Protein AF-A0A4U0XRD6-F1 (afdb_monomer_lite)

Structure (mmCIF, N/CA/C/O backbone):
data_AF-A0A4U0XRD6-F1
#
_entry.id   AF-A0A4U0XRD6-F1
#
loop_
_atom_site.group_PDB
_atom_site.id
_atom_site.type_symbol
_atom_site.label_atom_id
_atom_site.label_alt_id
_atom_site.label_comp_id
_atom_site.label_asym_id
_atom_site.label_entity_id
_atom_site.label_seq_id
_atom_site.pdbx_PDB_ins_code
_atom_site.Cartn_x
_atom_site.Cartn_y
_atom_site.Cartn_z
_atom_site.occupancy
_atom_site.B_iso_or_equiv
_atom_site.auth_seq_id
_atom_site.auth_comp_id
_atom_site.auth_asym_id
_atom_site.auth_atom_id
_atom_site.pdbx_PDB_model_num
ATOM 1 N N . MET A 1 1 ? 22.726 -7.439 -5.906 1.00 73.81 1 MET A N 1
ATOM 2 C CA . MET A 1 1 ? 21.303 -7.858 -5.926 1.00 73.81 1 MET A CA 1
ATOM 3 C C . MET A 1 1 ? 20.952 -8.818 -4.795 1.00 73.81 1 MET A C 1
ATOM 5 O O . MET A 1 1 ? 19.998 -8.532 -4.089 1.00 73.81 1 MET A O 1
ATOM 9 N N . SER A 1 2 ? 21.706 -9.902 -4.573 1.00 81.31 2 SER A N 1
ATOM 10 C CA . SER A 1 2 ? 21.334 -10.945 -3.599 1.00 81.31 2 SER A CA 1
ATOM 11 C C . SER A 1 2 ? 21.141 -10.450 -2.159 1.00 81.31 2 SER A C 1
ATOM 13 O O . SER A 1 2 ? 20.188 -10.868 -1.514 1.00 81.31 2 SER A O 1
ATOM 15 N N . TYR A 1 3 ? 21.973 -9.516 -1.681 1.00 90.81 3 TYR A N 1
ATOM 16 C CA . TYR A 1 3 ? 21.809 -8.920 -0.346 1.00 90.81 3 TYR A CA 1
ATOM 17 C C . TYR A 1 3 ? 20.499 -8.137 -0.210 1.00 90.81 3 TYR A C 1
ATOM 19 O O . TYR A 1 3 ? 19.715 -8.421 0.683 1.00 90.81 3 TYR A O 1
ATOM 27 N N . SER A 1 4 ? 20.207 -7.237 -1.154 1.00 90.81 4 SER A N 1
ATOM 28 C CA . SER A 1 4 ? 18.962 -6.457 -1.146 1.00 90.81 4 SER A CA 1
ATOM 29 C C . SER A 1 4 ? 17.715 -7.345 -1.256 1.00 90.81 4 SER A C 1
ATOM 31 O O . SER A 1 4 ? 16.738 -7.121 -0.549 1.00 90.81 4 SER A O 1
ATOM 33 N N . ILE A 1 5 ? 17.753 -8.396 -2.086 1.00 89.94 5 ILE A N 1
ATOM 34 C CA . ILE A 1 5 ? 16.649 -9.364 -2.184 1.00 89.94 5 ILE A CA 1
ATOM 35 C C . ILE A 1 5 ? 16.452 -10.090 -0.848 1.00 89.94 5 ILE A C 1
ATOM 37 O O . ILE A 1 5 ? 15.317 -10.225 -0.399 1.00 89.94 5 ILE A O 1
ATOM 41 N N . ALA A 1 6 ? 17.536 -10.533 -0.203 1.00 92.56 6 ALA A N 1
ATOM 42 C CA . ALA A 1 6 ? 17.464 -11.207 1.089 1.00 92.56 6 ALA A CA 1
ATOM 43 C C . ALA A 1 6 ? 16.934 -10.279 2.192 1.00 92.56 6 ALA A C 1
ATOM 45 O O . ALA A 1 6 ? 16.049 -10.680 2.939 1.00 92.56 6 ALA A O 1
ATOM 46 N N . GLU A 1 7 ? 17.405 -9.033 2.262 1.00 94.25 7 GLU A N 1
ATOM 47 C CA . GLU A 1 7 ? 16.927 -8.031 3.224 1.00 94.25 7 GLU A CA 1
ATOM 48 C C . GLU A 1 7 ? 15.431 -7.745 3.055 1.00 94.25 7 GLU A C 1
ATOM 50 O O . GLU A 1 7 ? 14.679 -7.778 4.032 1.00 94.25 7 GLU A O 1
ATOM 55 N N . LEU A 1 8 ? 14.977 -7.527 1.815 1.00 92.94 8 LEU A N 1
ATOM 56 C CA . LEU A 1 8 ? 13.563 -7.298 1.516 1.00 92.94 8 LEU A CA 1
ATOM 57 C C . LEU A 1 8 ? 12.713 -8.530 1.838 1.00 92.94 8 LEU A C 1
ATOM 59 O O . LEU A 1 8 ? 11.664 -8.398 2.466 1.00 92.94 8 LEU A O 1
ATOM 63 N N . ALA A 1 9 ? 13.166 -9.725 1.453 1.00 93.50 9 ALA A N 1
ATOM 64 C CA . ALA A 1 9 ? 12.452 -10.966 1.726 1.00 93.50 9 ALA A CA 1
ATOM 65 C C . ALA A 1 9 ? 12.340 -11.228 3.233 1.00 93.50 9 ALA A C 1
ATOM 67 O O . ALA A 1 9 ? 11.244 -11.483 3.725 1.00 93.50 9 ALA A O 1
ATOM 68 N N . ILE A 1 10 ? 13.441 -11.110 3.979 1.00 94.19 10 ILE A N 1
ATOM 69 C CA . ILE A 1 10 ? 13.448 -11.293 5.434 1.00 94.19 10 ILE A CA 1
ATOM 70 C C . ILE A 1 10 ? 12.527 -10.265 6.088 1.00 94.19 10 ILE A C 1
ATOM 72 O O . ILE A 1 10 ? 11.698 -10.646 6.907 1.00 94.19 10 ILE A O 1
ATOM 76 N N . SER A 1 11 ? 12.606 -8.990 5.705 1.00 94.44 11 SER A N 1
ATOM 77 C CA . SER A 1 11 ? 11.751 -7.935 6.263 1.00 94.44 11 SER A CA 1
ATOM 78 C C . SER A 1 11 ? 10.258 -8.208 6.025 1.00 94.44 11 SER A C 1
ATOM 80 O O . SER A 1 11 ? 9.455 -8.162 6.961 1.00 94.44 11 SER A O 1
ATOM 82 N N . LEU A 1 12 ? 9.877 -8.583 4.799 1.00 93.56 12 LEU A N 1
ATOM 83 C CA . LEU A 1 12 ? 8.485 -8.883 4.455 1.00 93.56 12 LEU A CA 1
ATOM 84 C C . LEU A 1 12 ? 7.965 -10.146 5.161 1.00 93.56 12 LEU A C 1
ATOM 86 O O . LEU A 1 12 ? 6.870 -10.124 5.725 1.00 93.56 12 LEU A O 1
ATOM 90 N N . PHE A 1 13 ? 8.739 -11.235 5.170 1.00 92.69 13 PHE A N 1
ATOM 91 C CA . PHE A 1 13 ? 8.307 -12.508 5.758 1.00 92.69 13 PHE A CA 1
ATOM 92 C C . PHE A 1 13 ? 8.355 -12.530 7.285 1.00 92.69 13 PHE A C 1
ATOM 94 O O . PHE A 1 13 ? 7.536 -13.207 7.898 1.00 92.69 13 PHE A O 1
ATOM 101 N N . THR A 1 14 ? 9.304 -11.830 7.908 1.00 91.81 14 THR A N 1
ATOM 102 C CA . THR A 1 14 ? 9.449 -11.860 9.371 1.00 91.81 14 THR A CA 1
ATOM 103 C C . THR A 1 14 ? 8.675 -10.739 10.038 1.00 91.81 14 THR A C 1
ATOM 105 O O . THR A 1 14 ? 7.924 -11.014 10.962 1.00 91.81 14 THR A O 1
ATOM 108 N N . PHE A 1 15 ? 8.806 -9.493 9.580 1.00 89.94 15 PHE A N 1
ATOM 109 C CA . PHE A 1 15 ? 8.206 -8.350 10.262 1.00 89.94 15 PHE A CA 1
ATOM 110 C C . PHE A 1 15 ? 6.793 -8.063 9.751 1.00 89.94 15 PHE A C 1
ATOM 112 O O . PHE A 1 15 ? 5.842 -8.073 10.532 1.00 89.94 15 PHE A O 1
ATOM 119 N N . ALA A 1 16 ? 6.629 -7.852 8.441 1.00 92.81 16 ALA A N 1
ATOM 120 C CA . ALA A 1 16 ? 5.330 -7.463 7.889 1.00 92.81 16 ALA A CA 1
ATOM 121 C C . ALA A 1 16 ? 4.278 -8.572 8.052 1.00 92.81 16 ALA A C 1
ATOM 123 O O . ALA A 1 16 ? 3.167 -8.307 8.512 1.00 92.81 16 ALA A O 1
ATOM 124 N N . LEU A 1 17 ? 4.633 -9.823 7.740 1.00 93.75 17 LEU A N 1
ATOM 125 C CA . LEU A 1 17 ? 3.727 -10.961 7.914 1.00 93.75 17 LEU A CA 1
ATOM 126 C C . LEU A 1 17 ? 3.372 -11.187 9.387 1.00 93.75 17 LEU A C 1
ATOM 128 O O . LEU A 1 17 ? 2.201 -11.416 9.685 1.00 93.75 17 LEU A O 1
ATOM 132 N N . PHE A 1 18 ? 4.337 -11.078 10.307 1.00 92.81 18 PHE A N 1
ATOM 133 C CA . PHE A 1 18 ? 4.081 -11.205 11.743 1.00 92.81 18 PHE A CA 1
ATOM 134 C C . PHE A 1 18 ? 3.090 -10.152 12.238 1.00 92.81 18 PHE A C 1
ATOM 136 O O . PHE A 1 18 ? 2.104 -10.509 12.874 1.00 92.81 18 PHE A O 1
ATOM 143 N N . VAL A 1 19 ? 3.301 -8.873 11.905 1.00 89.38 19 VAL A N 1
ATOM 144 C CA . VAL A 1 19 ? 2.409 -7.784 12.334 1.00 89.38 19 VAL A CA 1
ATOM 145 C C . VAL A 1 19 ? 1.012 -7.941 11.729 1.00 89.38 19 VAL A C 1
ATOM 147 O O . VAL A 1 19 ? 0.026 -7.891 12.463 1.00 89.38 19 VAL A O 1
ATOM 150 N N . ASN A 1 20 ? 0.910 -8.200 10.420 1.00 91.12 20 ASN A N 1
ATOM 151 C CA . ASN A 1 20 ? -0.380 -8.399 9.752 1.00 91.12 20 ASN A CA 1
ATOM 152 C C . ASN A 1 20 ? -1.141 -9.600 10.334 1.00 91.12 20 ASN A C 1
ATOM 154 O O . ASN A 1 20 ? -2.347 -9.521 10.563 1.00 91.12 20 ASN A O 1
ATOM 158 N N . SER A 1 21 ? -0.431 -10.693 10.625 1.00 92.12 21 SER A N 1
ATOM 159 C CA . SER A 1 21 ? -1.023 -11.886 11.237 1.00 92.12 21 SER A CA 1
ATOM 160 C C . SER A 1 21 ? -1.432 -11.635 12.684 1.00 92.12 21 SER A C 1
ATOM 162 O O . SER A 1 21 ? -2.512 -12.052 13.081 1.00 92.12 21 SER A O 1
ATOM 164 N N . ALA A 1 22 ? -0.618 -10.926 13.471 1.00 88.31 22 ALA A N 1
ATOM 165 C CA . ALA A 1 22 ? -0.938 -10.589 14.855 1.00 88.31 22 ALA A CA 1
ATOM 166 C C . ALA A 1 22 ? -2.219 -9.749 14.944 1.00 88.31 22 ALA A C 1
ATOM 168 O O . ALA A 1 22 ? -3.104 -10.079 15.730 1.00 88.31 22 ALA A O 1
ATOM 169 N N . ILE A 1 23 ? -2.360 -8.721 14.098 1.00 84.75 23 ILE A N 1
ATOM 170 C CA . ILE A 1 23 ? -3.579 -7.899 14.036 1.00 84.75 23 ILE A CA 1
ATOM 171 C C . ILE A 1 23 ? -4.786 -8.762 13.650 1.00 84.75 23 ILE A C 1
ATOM 173 O O . ILE A 1 23 ? -5.828 -8.664 14.294 1.00 84.75 23 ILE A O 1
ATOM 177 N N . LEU A 1 24 ? -4.648 -9.641 12.651 1.00 85.94 24 LEU A N 1
ATOM 178 C CA . LEU A 1 24 ? -5.735 -10.513 12.199 1.00 85.94 24 LEU A CA 1
ATOM 179 C C . LEU A 1 24 ? -6.137 -11.553 13.256 1.00 85.94 24 LEU A C 1
ATOM 181 O O . LEU A 1 24 ? -7.325 -11.796 13.443 1.00 85.94 24 LEU A O 1
ATOM 185 N N . ILE A 1 25 ? -5.178 -12.135 13.980 1.00 86.62 25 ILE A N 1
ATOM 186 C CA . ILE A 1 25 ? -5.436 -13.080 15.076 1.00 86.62 25 ILE A CA 1
ATOM 187 C C . ILE A 1 25 ? -6.119 -12.371 16.246 1.00 86.62 25 ILE A C 1
ATOM 189 O O . ILE A 1 25 ? -7.085 -12.901 16.785 1.00 86.62 25 ILE A O 1
ATOM 193 N N . VAL A 1 26 ? -5.654 -11.178 16.630 1.00 80.62 26 VAL A N 1
ATOM 194 C CA . VAL A 1 26 ? -6.268 -10.382 17.705 1.00 80.62 26 VAL A CA 1
ATOM 195 C C . VAL A 1 26 ? -7.685 -9.963 17.322 1.00 80.62 26 VAL A C 1
ATOM 197 O O . VAL A 1 26 ? -8.604 -10.135 18.123 1.00 80.62 26 VAL A O 1
ATOM 200 N N . ALA A 1 27 ? -7.886 -9.464 16.099 1.00 79.81 27 ALA A N 1
ATOM 201 C CA . ALA A 1 27 ? -9.208 -9.117 15.588 1.00 79.81 27 ALA A CA 1
ATOM 202 C C . ALA A 1 27 ? -10.119 -10.352 15.536 1.00 79.81 27 ALA A C 1
ATOM 204 O O . ALA A 1 27 ? -11.235 -10.310 16.036 1.00 79.81 27 ALA A O 1
ATOM 205 N N . GLY A 1 28 ? -9.630 -11.485 15.027 1.00 80.44 28 GLY A N 1
ATOM 206 C CA . GLY A 1 28 ? -10.366 -12.747 15.031 1.00 80.44 28 GLY A CA 1
ATOM 207 C C . GLY A 1 28 ? -10.756 -13.181 16.445 1.00 80.44 28 GLY A C 1
ATOM 208 O O . GLY A 1 28 ? -11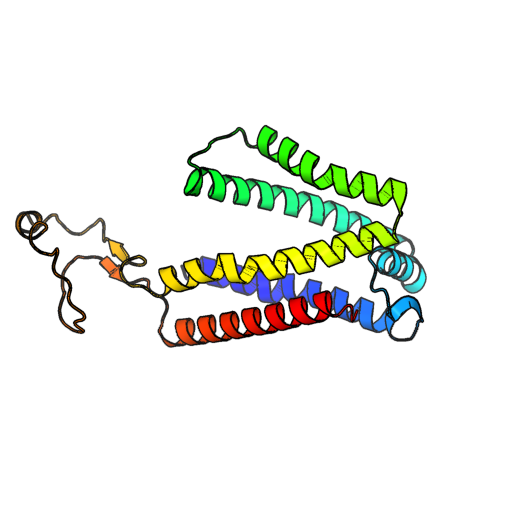.935 -13.337 16.737 1.00 80.44 28 GLY A O 1
ATOM 209 N N . ALA A 1 29 ? -9.799 -13.320 17.359 1.00 80.12 29 ALA A N 1
ATOM 210 C CA . ALA A 1 29 ? -10.050 -13.802 18.717 1.00 80.12 29 ALA A CA 1
ATOM 211 C C . ALA A 1 29 ? -10.988 -12.895 19.535 1.00 80.12 29 ALA A C 1
ATOM 213 O O . ALA A 1 29 ? -11.761 -13.401 20.343 1.00 80.12 29 ALA A O 1
ATOM 214 N N . SER A 1 30 ? -10.936 -11.574 19.329 1.00 72.44 30 SER A N 1
ATOM 215 C CA . SER A 1 30 ? -11.737 -10.605 20.096 1.00 72.44 30 SER A CA 1
ATOM 216 C C . SER A 1 30 ? -13.103 -10.292 19.479 1.00 72.44 30 SER A C 1
ATOM 218 O O . SER A 1 30 ? -14.045 -9.982 20.208 1.00 72.44 30 SER A O 1
ATOM 220 N N . LEU A 1 31 ? -13.236 -10.385 18.152 1.00 70.88 31 LEU A N 1
ATOM 221 C CA . LEU A 1 31 ? -14.434 -9.951 17.430 1.00 70.88 31 LEU A CA 1
ATOM 222 C C . LEU A 1 31 ? -15.343 -11.114 17.000 1.00 70.88 31 LEU A C 1
ATOM 224 O O . LEU A 1 31 ? -16.519 -10.878 16.756 1.00 70.88 31 LEU A O 1
ATOM 228 N N . SER A 1 32 ? -14.858 -12.367 16.975 1.00 67.69 32 SER A N 1
ATOM 229 C CA . SER A 1 32 ? -15.604 -13.540 16.459 1.00 67.69 32 SER A CA 1
ATOM 230 C C . SER A 1 32 ? -16.979 -13.794 17.095 1.00 67.69 32 SER A C 1
ATOM 232 O O . SER A 1 32 ? -17.815 -14.445 16.473 1.00 67.69 32 SER A O 1
ATOM 234 N N . ALA A 1 33 ? -17.221 -13.328 18.324 1.00 63.06 33 ALA A N 1
ATOM 235 C CA . ALA A 1 33 ? -18.448 -13.604 19.080 1.00 63.06 33 ALA A CA 1
ATOM 236 C C . ALA A 1 33 ? -19.339 -12.366 19.318 1.00 63.06 33 ALA A C 1
ATOM 238 O O . ALA A 1 33 ? -20.368 -12.473 19.987 1.00 63.06 33 ALA A O 1
ATOM 239 N N . THR A 1 34 ? -18.971 -11.199 18.782 1.00 64.12 34 THR A N 1
ATOM 240 C CA . THR A 1 34 ? -19.635 -9.919 19.083 1.00 64.12 34 THR A CA 1
ATOM 241 C C . THR A 1 34 ? -20.406 -9.416 17.855 1.00 64.12 34 THR A C 1
ATOM 243 O O . THR A 1 34 ? -19.895 -9.528 16.746 1.00 64.12 34 THR A O 1
ATOM 246 N N . PRO A 1 35 ? -21.590 -8.783 17.993 1.00 58.00 35 PRO A N 1
ATOM 247 C CA . PRO A 1 35 ? -22.285 -8.138 16.867 1.00 58.00 35 PRO A CA 1
ATOM 248 C C . PRO A 1 35 ? -21.444 -7.069 16.142 1.00 58.00 35 PRO A C 1
ATOM 250 O O . PRO A 1 35 ? -21.658 -6.808 14.962 1.00 58.00 35 PRO A O 1
ATOM 253 N N . ALA A 1 36 ? -20.438 -6.509 16.826 1.00 54.59 36 ALA A N 1
ATOM 254 C CA . ALA A 1 36 ? -19.416 -5.621 16.267 1.00 54.59 36 ALA A CA 1
ATOM 255 C C . ALA A 1 36 ? -18.485 -6.298 15.234 1.00 54.59 36 ALA A C 1
ATOM 257 O O . ALA A 1 36 ? -17.716 -5.609 14.572 1.00 54.59 36 ALA A O 1
ATOM 258 N N . ALA A 1 37 ? -18.570 -7.624 15.045 1.00 53.94 37 ALA A N 1
ATOM 259 C CA . ALA A 1 37 ? -17.855 -8.375 14.006 1.00 53.94 37 ALA A CA 1
ATOM 260 C C . ALA A 1 37 ? -18.103 -7.858 12.588 1.00 53.94 37 ALA A C 1
ATOM 262 O O . ALA A 1 37 ? -17.250 -8.022 11.720 1.00 53.94 37 ALA A O 1
ATOM 263 N N . GLN A 1 38 ? -19.266 -7.245 12.351 1.00 53.91 38 GLN A N 1
ATOM 264 C CA . GLN A 1 38 ? -19.640 -6.741 11.030 1.00 53.91 38 GLN A CA 1
ATOM 265 C C . GLN A 1 38 ? -18.880 -5.464 10.642 1.00 53.91 38 GLN A C 1
ATOM 267 O O . GLN A 1 38 ? -18.779 -5.154 9.459 1.00 53.91 38 GLN A O 1
ATOM 272 N N . SER A 1 39 ? -18.289 -4.756 11.608 1.00 57.03 39 SER A N 1
ATOM 273 C CA . SER A 1 39 ? -17.481 -3.559 11.378 1.00 57.03 39 SER A CA 1
ATOM 274 C C . SER A 1 39 ? -16.126 -3.722 12.068 1.00 57.03 39 SER A C 1
ATOM 276 O O . SER A 1 39 ? -15.950 -3.328 13.222 1.00 57.03 39 SER A O 1
ATOM 278 N N . ALA A 1 40 ? -15.160 -4.323 11.364 1.00 63.03 40 ALA A N 1
ATOM 279 C CA . ALA A 1 40 ? -13.759 -4.401 11.785 1.00 63.03 40 ALA A CA 1
ATOM 280 C C . ALA A 1 40 ? -13.112 -3.005 11.748 1.00 63.03 40 ALA A C 1
ATOM 282 O O . ALA A 1 40 ? -12.341 -2.666 10.849 1.00 63.03 40 ALA A O 1
ATOM 283 N N . ASP A 1 41 ? -13.503 -2.168 12.701 1.00 74.56 41 ASP A N 1
ATOM 284 C CA . ASP A 1 41 ? -13.156 -0.762 12.751 1.00 74.56 41 ASP A CA 1
ATOM 285 C C . ASP A 1 41 ? -11.953 -0.496 13.669 1.00 74.56 41 ASP A C 1
ATOM 287 O O . ASP A 1 41 ? -11.745 -1.154 14.691 1.00 74.56 41 ASP A O 1
ATOM 291 N N . LEU A 1 42 ? -11.158 0.510 13.311 1.00 83.31 42 LEU A N 1
ATOM 292 C CA . LEU A 1 42 ? -9.987 0.963 14.051 1.00 83.31 42 LEU A CA 1
ATOM 293 C C . LEU A 1 42 ? -10.335 1.336 15.498 1.00 83.31 42 LEU A C 1
ATOM 295 O O . LEU A 1 42 ? -9.588 1.009 16.424 1.00 83.31 42 LEU A O 1
ATOM 299 N N . PHE A 1 43 ? -11.479 1.998 15.688 1.00 83.12 43 PHE A N 1
ATOM 300 C CA . PHE A 1 43 ? -11.977 2.396 17.002 1.00 83.12 43 PHE A CA 1
ATOM 301 C C . PHE A 1 43 ? -12.407 1.183 17.834 1.00 83.12 43 PHE A C 1
ATOM 303 O O . PHE A 1 43 ? -12.092 1.117 19.022 1.00 83.12 43 P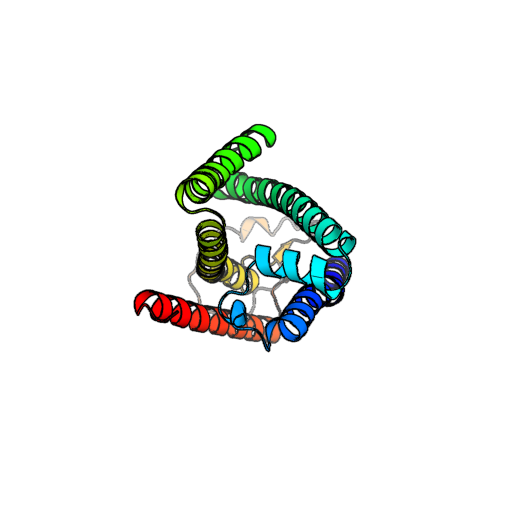HE A O 1
ATOM 310 N N . ALA A 1 44 ? -13.033 0.184 17.203 1.00 79.75 44 ALA A N 1
ATOM 311 C CA . ALA A 1 44 ? -13.391 -1.069 17.861 1.00 79.75 44 ALA A CA 1
ATOM 312 C C . ALA A 1 44 ? -12.145 -1.832 18.336 1.00 79.75 44 ALA A C 1
ATOM 314 O O . ALA A 1 44 ? -12.115 -2.305 19.469 1.00 79.75 44 ALA A O 1
ATOM 315 N N . ILE A 1 45 ? -11.083 -1.894 17.524 1.00 82.19 45 ILE A N 1
ATOM 316 C CA . ILE A 1 45 ? -9.816 -2.527 17.926 1.00 82.19 45 ILE A CA 1
ATOM 317 C C . ILE A 1 45 ? -9.198 -1.805 19.130 1.00 82.19 45 ILE A C 1
ATOM 319 O O . ILE A 1 45 ? -8.765 -2.461 20.077 1.00 82.19 45 ILE A O 1
ATOM 323 N N . HIS A 1 46 ? -9.171 -0.469 19.126 1.00 85.25 46 HIS A N 1
ATOM 324 C CA . HIS A 1 46 ? -8.664 0.303 20.262 1.00 85.25 46 HIS A CA 1
ATOM 325 C C . HIS A 1 46 ? -9.448 0.007 21.547 1.00 85.25 46 HIS A C 1
ATOM 327 O O . HIS A 1 46 ? -8.849 -0.273 22.588 1.00 85.25 46 HIS A O 1
ATOM 333 N N . GLU A 1 47 ? -10.779 0.051 21.471 1.00 81.44 47 GLU A N 1
ATOM 334 C CA . GLU A 1 47 ? -11.650 -0.193 22.618 1.00 81.44 47 GLU A CA 1
ATOM 335 C C . GLU A 1 47 ? -11.478 -1.618 23.155 1.00 81.44 47 GLU A C 1
ATOM 337 O O . GLU A 1 47 ? -11.323 -1.821 24.358 1.00 81.44 47 GLU A O 1
ATOM 342 N N . LEU A 1 48 ? -11.390 -2.604 22.262 1.00 79.88 48 LEU A N 1
ATOM 343 C CA . LEU A 1 48 ? -11.172 -3.998 22.640 1.00 79.88 48 LEU A CA 1
ATOM 344 C C . LEU A 1 48 ? -9.823 -4.218 23.309 1.00 79.88 48 LEU A C 1
ATOM 346 O O . LEU A 1 48 ? -9.759 -4.903 24.327 1.00 79.88 48 LEU A O 1
ATOM 350 N N . LEU A 1 49 ? -8.747 -3.624 22.790 1.00 80.81 49 LEU A N 1
ATOM 351 C CA . LEU A 1 49 ? -7.433 -3.713 23.427 1.00 80.81 49 LEU A CA 1
ATOM 352 C C . LEU A 1 49 ? -7.442 -3.066 24.818 1.00 80.81 49 LEU A C 1
ATOM 354 O O . LEU A 1 49 ? -6.863 -3.618 25.756 1.00 80.81 49 LEU A O 1
ATOM 358 N N . SER A 1 50 ? -8.134 -1.934 24.959 1.00 83.31 50 SER A N 1
ATOM 359 C CA . SER A 1 50 ? -8.290 -1.224 26.229 1.00 83.31 50 SER A CA 1
ATOM 360 C C . SER A 1 50 ? -9.060 -2.051 27.269 1.00 83.31 50 SER A C 1
ATOM 362 O O . SER A 1 50 ? -8.634 -2.149 28.421 1.00 83.31 50 SER A O 1
ATOM 364 N N . GLN A 1 51 ? -10.164 -2.687 26.862 1.00 80.19 51 GLN A N 1
ATOM 365 C CA . GLN A 1 51 ? -11.053 -3.430 27.759 1.00 80.19 51 GLN A CA 1
ATOM 366 C C . GLN A 1 51 ? -10.572 -4.854 28.070 1.00 80.19 51 GLN A C 1
ATOM 368 O O . GLN A 1 51 ? -10.679 -5.299 29.210 1.00 80.19 51 GLN A O 1
ATOM 373 N N . MET A 1 52 ? -10.070 -5.588 27.071 1.00 75.50 52 MET A N 1
ATOM 374 C CA . MET A 1 52 ? -9.752 -7.016 27.209 1.00 75.50 52 MET A CA 1
ATOM 375 C C . MET A 1 52 ? -8.343 -7.278 27.741 1.00 75.50 52 MET A C 1
ATOM 377 O O . MET A 1 52 ? -8.116 -8.323 28.347 1.00 75.50 52 MET A O 1
ATOM 381 N N . LEU A 1 53 ? -7.392 -6.369 27.492 1.00 76.88 53 LEU A N 1
ATOM 382 C CA . LEU A 1 53 ? -5.990 -6.571 27.861 1.00 76.88 53 LEU A CA 1
ATOM 383 C C . LEU A 1 53 ? -5.567 -5.637 28.996 1.00 76.88 53 LEU A C 1
ATOM 385 O O . LEU A 1 53 ? -5.230 -6.100 30.083 1.00 76.88 53 LEU A O 1
ATOM 389 N N . ALA A 1 54 ? -5.577 -4.329 28.738 1.00 82.50 54 ALA A N 1
ATOM 390 C CA . ALA A 1 54 ? -5.348 -3.278 29.724 1.00 82.50 54 ALA A CA 1
ATOM 391 C C . ALA A 1 54 ? -5.624 -1.906 29.087 1.00 82.50 54 ALA A C 1
ATOM 393 O O . ALA A 1 54 ? -5.321 -1.731 27.904 1.00 82.50 54 ALA A O 1
ATOM 394 N N . PRO A 1 55 ? -6.009 -0.875 29.863 1.00 81.00 55 PRO A N 1
ATOM 395 C CA . PRO A 1 55 ? -6.136 0.493 29.348 1.00 81.00 55 PRO A CA 1
ATOM 396 C C . PRO A 1 55 ? -4.858 1.006 28.659 1.00 81.00 55 PRO A C 1
ATOM 398 O O . PRO A 1 55 ? -4.910 1.766 27.696 1.00 81.00 55 PRO A O 1
ATOM 401 N N . ALA A 1 56 ? -3.689 0.542 29.116 1.00 88.56 56 ALA A N 1
ATOM 402 C CA . ALA A 1 56 ? -2.397 0.859 28.510 1.00 88.56 56 ALA A CA 1
ATOM 403 C C . ALA A 1 56 ? -2.190 0.230 27.115 1.00 88.56 56 ALA A C 1
ATOM 405 O O . ALA A 1 56 ? -1.405 0.740 26.322 1.00 88.56 56 ALA A O 1
ATOM 406 N N . ALA A 1 57 ? -2.877 -0.865 26.779 1.00 84.50 57 ALA A N 1
ATOM 407 C CA . ALA A 1 57 ? -2.755 -1.498 25.468 1.00 84.50 57 ALA A CA 1
ATOM 408 C C . ALA A 1 57 ? -3.416 -0.654 24.365 1.00 84.50 57 ALA A C 1
ATOM 410 O O . ALA A 1 57 ? -2.842 -0.505 23.285 1.00 84.50 57 ALA A O 1
ATOM 411 N N . GLY A 1 58 ? -4.571 -0.041 24.655 1.00 85.25 58 GLY A N 1
ATOM 412 C CA . GLY A 1 58 ? -5.229 0.902 23.743 1.00 85.25 58 GLY A CA 1
ATOM 413 C C . GLY A 1 58 ? -4.351 2.121 23.440 1.00 85.25 58 GLY A C 1
ATOM 414 O O . GLY A 1 58 ? -4.165 2.490 22.280 1.00 85.25 58 GLY A O 1
ATOM 415 N N . THR A 1 59 ? -3.702 2.693 24.460 1.00 89.94 59 THR A N 1
ATOM 416 C CA . THR A 1 59 ? -2.815 3.854 24.271 1.00 89.94 59 THR A CA 1
ATOM 417 C C . THR A 1 59 ? -1.553 3.512 23.479 1.00 89.94 59 THR A C 1
ATOM 419 O O . THR A 1 59 ? -1.153 4.287 22.608 1.00 89.94 59 THR A O 1
ATOM 422 N N . ILE A 1 60 ? -0.951 2.340 23.711 1.00 91.50 60 ILE A N 1
ATOM 423 C CA . ILE A 1 60 ? 0.183 1.844 22.914 1.00 91.50 60 ILE A CA 1
ATOM 424 C C . ILE A 1 60 ? -0.234 1.637 21.454 1.00 91.50 60 ILE A C 1
ATOM 426 O O . ILE A 1 60 ? 0.509 2.023 20.553 1.00 91.50 60 ILE A O 1
ATOM 430 N N . PHE A 1 61 ? -1.423 1.084 21.205 1.00 88.94 61 PHE A N 1
ATOM 431 C CA . PHE A 1 61 ? -1.953 0.919 19.852 1.00 88.94 61 PHE A CA 1
ATOM 432 C C . PHE A 1 61 ? -2.157 2.267 19.148 1.00 88.94 61 PHE A C 1
ATOM 434 O O . PHE A 1 61 ? -1.690 2.449 18.024 1.00 88.94 61 PHE A O 1
ATOM 441 N N . ALA A 1 62 ? -2.763 3.247 19.822 1.00 90.25 62 ALA A N 1
ATOM 442 C CA . ALA A 1 62 ? -2.933 4.595 19.280 1.00 90.25 62 ALA A CA 1
ATOM 443 C C . ALA A 1 62 ? -1.583 5.268 18.962 1.00 90.25 62 ALA A C 1
ATOM 445 O O . ALA A 1 62 ? -1.416 5.867 17.897 1.00 90.25 62 ALA A O 1
ATOM 446 N N . LEU A 1 63 ? -0.590 5.121 19.846 1.00 94.19 63 LEU A N 1
ATOM 447 C CA . LEU A 1 63 ? 0.766 5.618 19.611 1.00 94.19 63 LEU A CA 1
ATOM 448 C C . LEU A 1 63 ? 1.430 4.913 18.418 1.00 94.19 63 LEU A C 1
ATOM 450 O O . LEU A 1 63 ? 2.061 5.568 17.588 1.00 94.19 63 LEU A O 1
ATOM 454 N N . ALA A 1 64 ? 1.260 3.595 18.297 1.00 92.00 64 ALA A N 1
ATOM 455 C CA . ALA A 1 64 ? 1.783 2.817 17.180 1.00 92.00 64 ALA A CA 1
ATOM 456 C C . ALA A 1 64 ? 1.165 3.252 15.841 1.00 92.00 64 ALA A C 1
ATOM 458 O O . ALA A 1 64 ? 1.892 3.416 14.862 1.00 92.00 64 ALA A O 1
ATOM 459 N N . LEU A 1 65 ? -0.145 3.518 15.796 1.00 91.12 65 LEU A N 1
ATOM 460 C CA . LEU A 1 65 ? -0.818 4.059 14.610 1.00 91.12 65 LEU A CA 1
ATOM 461 C C . LEU A 1 65 ? -0.290 5.443 14.228 1.00 91.12 65 LEU A C 1
ATOM 463 O O . LEU A 1 65 ? -0.041 5.704 13.050 1.00 91.12 65 LEU A O 1
ATOM 467 N N . LEU A 1 66 ? -0.066 6.314 15.217 1.00 93.50 66 LEU A N 1
ATOM 468 C CA . LEU A 1 66 ? 0.512 7.636 14.988 1.00 93.50 66 LEU A CA 1
ATOM 469 C C . LEU A 1 66 ? 1.918 7.528 14.378 1.00 93.50 66 LEU A C 1
ATOM 471 O O . LEU A 1 66 ? 2.209 8.185 13.377 1.00 93.50 66 LEU A O 1
ATOM 475 N N . LEU A 1 67 ? 2.777 6.677 14.946 1.00 94.94 67 LEU A N 1
ATOM 476 C CA . LEU A 1 67 ? 4.135 6.433 14.446 1.00 94.94 67 LEU A CA 1
ATOM 477 C C . LEU A 1 67 ? 4.139 5.762 13.061 1.00 94.94 67 LEU A C 1
ATOM 479 O O . LEU A 1 67 ? 4.948 6.110 12.202 1.00 94.94 67 LEU A O 1
ATOM 483 N N . SER A 1 68 ? 3.206 4.846 12.801 1.00 91.81 68 SER A N 1
ATOM 484 C CA . SER A 1 68 ? 3.036 4.223 11.484 1.00 91.81 68 SER A CA 1
ATOM 485 C C . SER A 1 68 ? 2.645 5.261 10.423 1.00 91.81 68 SER A C 1
ATOM 487 O O . SER A 1 68 ? 3.259 5.337 9.356 1.00 91.81 68 SER A O 1
ATOM 489 N N . GLY A 1 69 ? 1.703 6.154 10.748 1.00 90.88 69 GLY A N 1
ATOM 490 C CA . GLY A 1 69 ? 1.266 7.229 9.854 1.00 90.88 69 GLY A CA 1
ATOM 491 C C . GLY A 1 69 ? 2.349 8.274 9.561 1.00 90.88 69 GLY A C 1
ATOM 492 O O . GLY A 1 69 ? 2.407 8.823 8.455 1.00 90.88 69 GLY A O 1
ATOM 493 N N . THR A 1 70 ? 3.244 8.559 10.516 1.00 92.12 70 THR A N 1
ATOM 494 C CA . THR A 1 70 ? 4.386 9.455 10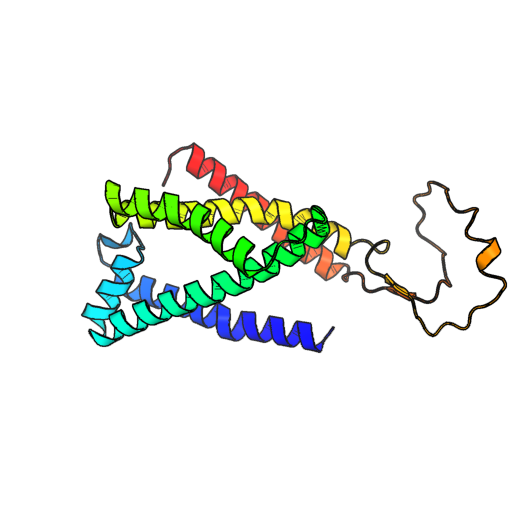.262 1.00 92.12 70 THR A CA 1
ATOM 495 C C . THR A 1 70 ? 5.419 8.804 9.346 1.00 92.12 70 THR A C 1
ATOM 497 O O . THR A 1 70 ? 5.879 9.470 8.415 1.00 92.12 70 THR A O 1
ATOM 500 N N . SER A 1 71 ? 5.718 7.516 9.548 1.00 92.94 71 SER A N 1
ATOM 501 C CA . SER A 1 71 ? 6.620 6.731 8.695 1.00 92.94 71 SER A CA 1
ATOM 502 C C . SER A 1 71 ? 6.102 6.625 7.255 1.00 92.94 71 SER A C 1
ATOM 504 O O . SER A 1 71 ? 6.802 6.999 6.309 1.00 92.94 71 SER A O 1
ATOM 506 N N . ALA A 1 72 ? 4.832 6.242 7.077 1.00 90.81 72 ALA A N 1
ATOM 507 C CA . ALA A 1 72 ? 4.194 6.144 5.763 1.00 90.81 72 ALA A CA 1
ATOM 508 C C . ALA A 1 72 ? 4.231 7.476 4.992 1.00 90.81 72 ALA A C 1
ATOM 510 O O . ALA A 1 72 ? 4.472 7.500 3.785 1.00 90.81 72 ALA A O 1
ATOM 511 N N . GLY A 1 73 ? 4.071 8.607 5.691 1.00 89.69 73 GLY A N 1
ATOM 512 C CA . GLY A 1 73 ? 4.173 9.934 5.082 1.00 89.69 73 GLY A CA 1
ATOM 513 C C . GLY A 1 73 ? 5.565 10.263 4.524 1.00 89.69 73 GLY A C 1
ATOM 514 O O . GLY A 1 73 ? 5.668 10.949 3.504 1.00 89.69 73 GLY A O 1
ATOM 515 N N . ILE A 1 74 ? 6.638 9.778 5.158 1.00 89.75 74 ILE A N 1
ATOM 516 C CA . ILE A 1 74 ? 8.014 9.965 4.671 1.00 89.75 74 ILE A CA 1
ATOM 517 C C . ILE A 1 74 ? 8.225 9.141 3.398 1.00 89.75 74 ILE A C 1
ATOM 519 O O . ILE A 1 74 ? 8.626 9.697 2.375 1.00 89.75 74 ILE A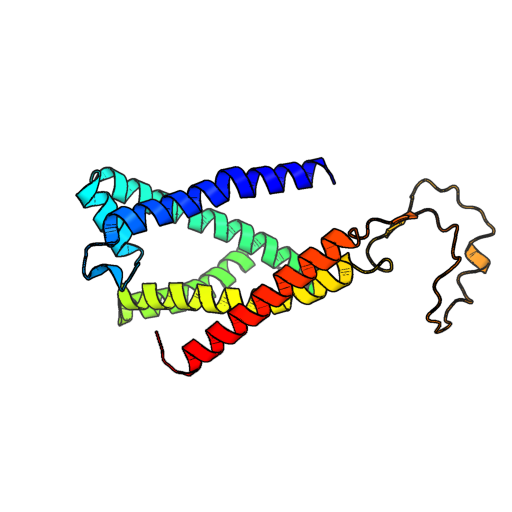 O 1
ATOM 523 N N . VAL A 1 75 ? 7.872 7.852 3.431 1.00 91.69 75 VAL A N 1
ATOM 524 C CA . VAL A 1 75 ? 7.986 6.950 2.271 1.00 91.69 75 VAL A CA 1
ATOM 525 C C . VAL A 1 75 ? 7.170 7.471 1.086 1.00 91.69 75 VAL A C 1
ATOM 527 O O . VAL A 1 75 ? 7.675 7.511 -0.033 1.00 91.69 75 VAL A O 1
ATOM 530 N N . CYS A 1 76 ? 5.952 7.968 1.325 1.00 89.06 76 CYS A N 1
ATOM 531 C CA . CYS A 1 76 ? 5.116 8.575 0.288 1.00 89.06 76 CYS A CA 1
ATOM 532 C C . CYS A 1 76 ? 5.764 9.816 -0.345 1.00 89.06 76 CYS A C 1
ATOM 534 O O . CYS A 1 76 ? 5.630 10.033 -1.549 1.00 89.06 76 CYS A O 1
ATOM 536 N N . THR A 1 77 ? 6.470 10.636 0.441 1.00 89.94 77 THR A N 1
ATOM 537 C CA . THR A 1 77 ? 7.155 11.826 -0.088 1.00 89.94 77 THR A CA 1
ATOM 538 C C . THR A 1 77 ? 8.319 11.415 -0.988 1.00 89.94 77 THR A C 1
ATOM 540 O O . THR A 1 77 ? 8.445 11.947 -2.088 1.00 89.94 77 THR A O 1
ATOM 543 N N . ILE A 1 78 ? 9.112 10.427 -0.560 1.00 90.44 78 ILE A N 1
ATOM 544 C CA . ILE A 1 78 ? 10.244 9.896 -1.332 1.00 90.44 78 ILE A CA 1
ATOM 545 C C . ILE A 1 78 ? 9.751 9.239 -2.629 1.00 90.44 78 ILE A C 1
ATOM 547 O O . ILE A 1 78 ? 10.239 9.566 -3.708 1.00 90.44 78 ILE A O 1
ATOM 551 N N . ALA A 1 79 ? 8.731 8.379 -2.551 1.00 90.38 79 ALA A N 1
ATOM 552 C CA . ALA A 1 79 ? 8.129 7.752 -3.727 1.00 90.38 79 ALA A CA 1
ATOM 553 C C . ALA A 1 79 ? 7.542 8.800 -4.687 1.00 90.38 79 ALA A C 1
ATOM 555 O O . ALA A 1 79 ? 7.758 8.736 -5.895 1.00 90.38 79 ALA A O 1
ATOM 556 N N . GLY A 1 80 ? 6.860 9.817 -4.151 1.00 88.00 80 GLY A N 1
ATOM 557 C CA . GLY A 1 80 ? 6.344 10.927 -4.944 1.00 88.00 80 GLY A CA 1
ATOM 558 C C . GLY A 1 80 ? 7.450 11.698 -5.664 1.00 88.00 80 GLY A C 1
ATOM 559 O O . GLY A 1 80 ? 7.259 12.084 -6.813 1.00 88.00 80 GLY A O 1
ATOM 560 N N . GLN A 1 81 ? 8.603 11.916 -5.022 1.00 89.06 81 GLN A N 1
ATOM 561 C CA . GLN A 1 81 ? 9.778 12.531 -5.657 1.00 89.06 81 GLN A CA 1
ATOM 562 C C . GLN A 1 81 ? 10.301 11.702 -6.822 1.00 89.06 81 GLN A C 1
ATOM 564 O O . GLN A 1 81 ? 10.387 12.231 -7.929 1.00 89.06 81 GLN A O 1
ATOM 569 N N . MET A 1 82 ? 10.523 10.404 -6.607 1.00 89.19 82 MET A N 1
ATOM 570 C CA . MET A 1 82 ? 10.966 9.485 -7.659 1.00 89.19 82 MET A CA 1
ATOM 571 C C . MET A 1 82 ? 10.021 9.502 -8.869 1.00 89.19 82 MET A C 1
ATOM 573 O O . MET A 1 82 ? 10.474 9.546 -10.011 1.00 89.19 82 MET A O 1
ATOM 577 N N . VAL A 1 83 ? 8.705 9.529 -8.632 1.00 87.88 83 VAL A N 1
ATOM 578 C CA . VAL A 1 83 ? 7.709 9.552 -9.711 1.00 87.88 83 VAL A CA 1
ATOM 579 C C . VAL A 1 83 ? 7.674 10.897 -10.440 1.00 87.88 83 VAL A C 1
ATOM 581 O O . VAL A 1 83 ? 7.666 10.903 -11.667 1.00 87.88 83 VAL A O 1
ATOM 584 N N . SER A 1 84 ? 7.650 12.045 -9.750 1.00 86.56 84 SER A N 1
ATOM 585 C CA . SER A 1 84 ? 7.543 13.333 -10.463 1.00 86.56 84 SER A CA 1
ATOM 586 C C . SER A 1 84 ? 8.827 13.744 -11.171 1.00 86.56 84 SER A C 1
ATOM 588 O O . SER A 1 84 ? 8.744 14.380 -12.216 1.00 86.56 84 SER A O 1
ATOM 590 N N . GLU A 1 85 ? 9.994 13.402 -10.627 1.00 86.19 85 GLU A N 1
ATOM 591 C CA . GLU A 1 85 ? 11.269 13.659 -11.304 1.00 86.19 85 GLU A CA 1
ATOM 592 C C . GLU A 1 85 ? 11.456 12.701 -12.484 1.00 86.19 85 GLU A C 1
ATOM 594 O O . GLU A 1 85 ? 11.896 13.131 -13.545 1.00 86.19 85 GLU A O 1
ATOM 599 N N . GLY A 1 86 ? 11.026 11.442 -12.342 1.00 85.12 86 GLY A N 1
ATOM 600 C CA . GLY A 1 86 ? 11.086 10.454 -13.418 1.00 85.12 86 GLY A CA 1
ATOM 601 C C . GLY A 1 86 ? 10.084 10.697 -14.552 1.00 85.12 86 GLY A C 1
ATOM 602 O O . GLY A 1 86 ? 10.469 10.679 -15.715 1.00 85.12 86 GLY A O 1
ATOM 603 N N . GLN A 1 87 ? 8.798 10.907 -14.242 1.00 82.81 87 GLN A N 1
AT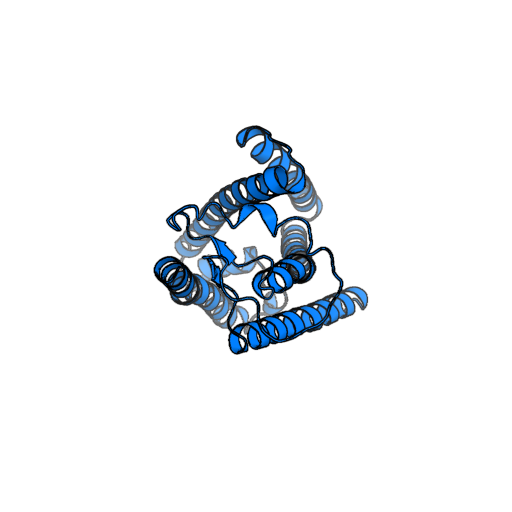OM 604 C CA . GLN A 1 87 ? 7.734 10.974 -15.258 1.00 82.81 87 GLN A CA 1
ATOM 605 C C . GLN A 1 87 ? 7.305 12.388 -15.651 1.00 82.81 87 GLN A C 1
ATOM 607 O O . GLN A 1 87 ? 6.918 12.597 -16.796 1.00 82.81 87 GLN A O 1
ATOM 612 N N . LEU A 1 88 ? 7.333 13.352 -14.727 1.00 81.94 88 LEU A N 1
ATOM 613 C CA . LEU A 1 88 ? 6.892 14.728 -14.997 1.00 81.94 88 LEU A CA 1
ATOM 614 C C . LEU A 1 88 ? 8.071 15.694 -15.197 1.00 81.94 88 LEU A C 1
ATOM 616 O O . LEU A 1 88 ? 7.844 16.858 -15.520 1.00 81.94 88 LEU A O 1
ATOM 620 N N . SER A 1 89 ? 9.322 15.248 -14.998 1.00 81.62 89 SER A N 1
ATOM 621 C CA . SER A 1 89 ? 10.526 16.100 -14.952 1.00 81.62 89 SER A CA 1
ATOM 622 C C . SER A 1 89 ? 10.366 17.329 -14.040 1.00 81.62 89 SER A C 1
ATOM 624 O O . SER A 1 89 ? 10.961 18.382 -14.262 1.00 81.62 89 SER A O 1
ATOM 626 N N . TRP A 1 90 ? 9.529 17.208 -13.002 1.00 80.38 90 TRP A N 1
ATOM 627 C CA . TRP A 1 90 ? 9.144 18.319 -12.139 1.00 80.38 90 TRP A CA 1
ATOM 628 C C . TRP A 1 90 ? 9.787 18.187 -10.760 1.00 80.38 90 TRP A C 1
ATOM 630 O O . TRP A 1 90 ? 9.388 17.358 -9.930 1.00 80.38 90 TRP A O 1
ATOM 640 N N . SER A 1 91 ? 10.774 19.046 -10.503 1.00 78.31 91 SER A N 1
ATOM 641 C CA . SER A 1 91 ? 11.411 19.160 -9.194 1.00 78.31 91 SER A CA 1
ATOM 642 C C . SER A 1 91 ? 10.737 20.255 -8.366 1.00 78.31 91 SER A C 1
ATOM 644 O O . SER A 1 91 ? 10.571 21.394 -8.799 1.00 78.31 91 SER A O 1
ATOM 646 N N . VAL A 1 92 ? 10.323 19.888 -7.155 1.00 82.12 92 VAL A N 1
ATOM 647 C CA . VAL A 1 92 ? 9.721 20.778 -6.153 1.00 82.12 92 VAL A CA 1
ATOM 648 C C . VAL A 1 92 ? 10.369 20.429 -4.827 1.00 82.12 92 VAL A C 1
ATOM 650 O O . VAL A 1 92 ? 10.564 19.243 -4.549 1.00 82.12 92 VAL A O 1
ATOM 653 N N . ALA A 1 93 ? 10.654 21.430 -3.993 1.00 85.38 93 ALA A N 1
ATOM 654 C CA . ALA A 1 93 ? 11.246 21.204 -2.681 1.00 85.38 93 ALA A CA 1
ATOM 655 C C . ALA A 1 93 ? 10.439 20.158 -1.867 1.00 85.38 93 ALA A C 1
ATOM 657 O O . ALA A 1 93 ? 9.206 20.266 -1.789 1.00 85.38 93 ALA A O 1
ATOM 658 N N . PRO A 1 94 ? 11.100 19.166 -1.231 1.00 82.19 94 PRO A N 1
ATOM 659 C CA . PRO A 1 94 ? 10.419 18.051 -0.566 1.00 82.19 94 PRO A CA 1
ATOM 660 C C . PRO A 1 94 ? 9.403 18.491 0.498 1.00 82.19 94 PRO A C 1
ATOM 662 O O . PRO A 1 94 ? 8.351 17.871 0.653 1.00 82.19 94 PRO A O 1
ATOM 665 N N . TRP A 1 95 ? 9.680 19.589 1.209 1.00 83.31 95 TRP A N 1
ATOM 666 C CA . TRP A 1 95 ? 8.787 20.117 2.243 1.00 83.31 95 TRP A CA 1
ATOM 667 C C . TRP A 1 95 ? 7.492 20.703 1.663 1.00 83.31 95 TRP A C 1
ATOM 669 O O . TRP A 1 95 ? 6.423 20.474 2.228 1.00 83.31 95 TRP A O 1
ATOM 679 N N . VAL A 1 96 ? 7.565 21.394 0.516 1.00 86.56 96 VAL A N 1
ATOM 680 C CA . VAL A 1 96 ? 6.391 21.959 -0.172 1.00 86.56 96 VAL A CA 1
ATOM 681 C C . VAL A 1 96 ? 5.510 20.827 -0.669 1.00 86.56 96 VAL A C 1
ATOM 683 O O . VAL A 1 96 ? 4.308 20.817 -0.423 1.00 86.56 96 VAL A O 1
ATOM 686 N N . ARG A 1 97 ? 6.124 19.830 -1.310 1.00 84.56 97 ARG A N 1
ATOM 687 C CA . ARG A 1 97 ? 5.429 18.639 -1.799 1.00 84.56 97 ARG A CA 1
ATOM 688 C C . ARG A 1 97 ? 4.708 17.916 -0.665 1.00 84.56 97 ARG A C 1
ATOM 690 O O . ARG A 1 97 ? 3.522 17.630 -0.776 1.00 84.56 97 ARG A O 1
ATOM 697 N N . ARG A 1 98 ? 5.398 17.694 0.457 1.00 87.62 98 ARG A N 1
ATOM 698 C CA . ARG A 1 98 ? 4.811 17.074 1.649 1.00 87.62 98 ARG A CA 1
ATOM 699 C C . ARG A 1 98 ? 3.632 17.877 2.194 1.00 87.62 98 ARG A C 1
ATOM 701 O O . ARG A 1 98 ? 2.629 17.271 2.561 1.00 87.62 98 ARG A O 1
ATOM 708 N N . LEU A 1 99 ? 3.743 19.207 2.249 1.00 88.56 99 LEU A N 1
ATOM 709 C CA . LEU A 1 99 ? 2.671 20.075 2.736 1.00 88.56 99 LEU A CA 1
ATOM 710 C C . LEU A 1 99 ? 1.450 20.016 1.815 1.00 88.56 99 LEU A C 1
ATOM 712 O O . LEU A 1 99 ? 0.350 19.781 2.296 1.00 88.56 99 LEU A O 1
ATOM 716 N N . VAL A 1 100 ? 1.643 20.153 0.501 1.00 89.62 100 VAL A N 1
ATOM 717 C CA . VAL A 1 100 ? 0.555 20.126 -0.487 1.00 89.62 100 VAL A CA 1
ATOM 718 C C . VAL A 1 100 ? -0.159 18.774 -0.488 1.00 89.62 100 VAL A C 1
ATOM 720 O O . VAL A 1 100 ? -1.378 18.736 -0.330 1.00 89.62 100 VAL A O 1
ATOM 723 N N . THR A 1 101 ? 0.574 17.660 -0.588 1.00 87.25 101 THR A N 1
ATOM 724 C CA . THR A 1 101 ? -0.032 16.318 -0.605 1.00 87.25 101 THR A CA 1
ATOM 725 C C . THR A 1 101 ? -0.756 16.012 0.705 1.00 87.25 101 THR A C 1
ATOM 727 O O . THR A 1 101 ? -1.843 15.434 0.682 1.00 87.25 101 THR A O 1
ATOM 730 N N . ARG A 1 102 ? -0.214 16.442 1.856 1.00 90.19 102 ARG A N 1
ATOM 731 C CA . ARG A 1 102 ? -0.929 16.309 3.131 1.00 90.19 102 ARG A CA 1
ATOM 732 C C . ARG A 1 102 ? -2.167 17.179 3.195 1.00 90.19 102 ARG A C 1
ATOM 734 O O . ARG A 1 102 ? -3.184 16.669 3.633 1.00 90.19 102 ARG A O 1
ATOM 741 N N . SER A 1 103 ? -2.113 18.436 2.771 1.00 90.62 103 SER A N 1
ATOM 742 C CA . SER A 1 103 ? -3.294 19.301 2.767 1.00 90.62 103 SER A CA 1
ATOM 743 C C . SER A 1 103 ? -4.409 18.673 1.933 1.00 90.62 103 SER A C 1
ATOM 745 O O . SER A 1 103 ? -5.505 18.481 2.443 1.00 90.62 103 SER A O 1
ATOM 747 N N . ILE A 1 104 ? -4.101 18.223 0.712 1.00 91.12 104 ILE A N 1
ATOM 748 C CA . ILE A 1 104 ? -5.075 17.570 -0.177 1.00 91.12 104 ILE A CA 1
ATOM 749 C C . ILE A 1 104 ? -5.649 16.288 0.445 1.00 91.12 104 ILE A C 1
ATOM 751 O O . ILE A 1 104 ? -6.843 16.039 0.324 1.00 91.12 104 ILE A O 1
ATOM 755 N N . SER A 1 105 ? -4.829 15.481 1.126 1.00 87.31 105 SER A N 1
ATOM 756 C CA . SER A 1 105 ? -5.270 14.223 1.750 1.00 87.31 105 SER A CA 1
ATOM 757 C C . SER A 1 105 ? -6.029 14.425 3.072 1.00 87.31 105 SER A C 1
ATOM 759 O O . SER A 1 105 ? -6.973 13.692 3.377 1.00 87.31 105 SER A O 1
ATOM 761 N N . ILE A 1 106 ? -5.653 15.429 3.863 1.00 90.06 106 ILE A N 1
ATOM 762 C CA . ILE A 1 106 ? -6.233 15.699 5.183 1.00 90.06 106 ILE A CA 1
ATOM 763 C C . ILE A 1 106 ? -7.571 16.429 5.051 1.00 90.06 106 ILE A C 1
ATOM 765 O O . ILE A 1 106 ? -8.483 16.131 5.816 1.00 90.06 106 ILE A O 1
ATOM 769 N N . THR A 1 107 ? -7.729 17.339 4.084 1.00 92.62 107 THR A N 1
ATOM 770 C CA . THR A 1 107 ? -8.979 18.087 3.879 1.00 92.62 107 THR A CA 1
ATOM 771 C C . THR A 1 107 ? -10.229 17.195 3.808 1.00 92.62 107 THR A C 1
ATOM 773 O O . THR A 1 107 ? -11.132 17.423 4.615 1.00 92.62 107 THR A O 1
ATOM 776 N N . PRO A 1 108 ? -10.321 16.166 2.938 1.00 89.56 108 PRO A N 1
ATOM 777 C CA . PRO A 1 108 ? -11.500 15.301 2.898 1.00 89.56 108 PRO A CA 1
ATOM 778 C C . PRO A 1 108 ? -11.677 14.513 4.201 1.00 89.56 108 PRO A C 1
ATOM 780 O O . PRO A 1 108 ? -12.800 14.363 4.673 1.00 89.56 108 PRO A O 1
ATOM 783 N N . SER A 1 109 ? -10.580 14.091 4.833 1.00 90.31 109 SER A N 1
ATOM 784 C CA . SER A 1 109 ? -10.616 13.369 6.110 1.00 90.31 109 SER A CA 1
ATOM 785 C C . SER A 1 109 ? -11.202 14.225 7.242 1.00 90.31 109 SER A C 1
ATOM 787 O O . SER A 1 109 ? -12.028 13.739 8.009 1.00 90.31 109 SER A O 1
ATOM 789 N N . ILE A 1 110 ? -10.829 15.510 7.326 1.00 91.88 110 ILE A N 1
ATOM 790 C CA . ILE A 1 110 ? -11.376 16.454 8.316 1.00 91.88 110 ILE A CA 1
ATOM 791 C C . ILE A 1 110 ? -12.865 16.698 8.069 1.00 91.88 110 ILE A C 1
ATOM 793 O O . ILE A 1 110 ? -13.645 16.704 9.018 1.00 91.88 110 ILE A O 1
ATOM 797 N N . ILE A 1 111 ? -13.266 16.888 6.808 1.00 93.25 111 ILE A N 1
ATOM 798 C CA . ILE A 1 111 ? -14.671 17.124 6.451 1.00 93.25 111 ILE A CA 1
ATOM 799 C C . ILE A 1 111 ? -15.530 15.922 6.861 1.00 93.25 111 ILE A C 1
ATOM 801 O O . ILE A 1 111 ? -16.556 16.096 7.514 1.00 93.25 111 ILE A O 1
ATOM 805 N N . ILE A 1 112 ? -15.091 14.705 6.531 1.00 91.62 112 ILE A N 1
ATOM 806 C CA . ILE A 1 112 ? -15.803 13.467 6.872 1.00 91.62 112 ILE A CA 1
ATOM 807 C C . ILE A 1 112 ? -15.862 13.273 8.392 1.00 91.62 112 ILE A C 1
ATOM 809 O O . ILE A 1 112 ? -16.932 12.988 8.928 1.00 91.62 112 ILE A O 1
ATOM 813 N N . ALA A 1 113 ? -14.750 13.494 9.098 1.00 89.88 113 ALA A N 1
ATOM 814 C CA . ALA A 1 113 ? -14.711 13.387 10.554 1.00 89.88 113 ALA A CA 1
ATOM 815 C C . ALA A 1 113 ? -15.642 14.402 11.243 1.00 89.88 113 ALA A C 1
ATOM 817 O O . ALA A 1 113 ? -16.291 14.058 12.226 1.00 89.88 113 ALA A O 1
ATOM 818 N N . GLY A 1 114 ? -15.738 15.632 10.726 1.00 90.44 114 GLY A N 1
ATOM 819 C CA . GLY A 1 114 ? -16.612 16.670 11.278 1.00 90.44 114 GLY A CA 1
ATOM 820 C C . GLY A 1 114 ? -18.098 16.478 10.960 1.00 90.44 114 GLY A C 1
ATOM 821 O O . GLY A 1 114 ? -18.939 16.869 11.764 1.00 90.44 114 GLY A O 1
ATOM 822 N N . ALA A 1 115 ? -18.430 15.893 9.804 1.00 92.75 115 ALA A N 1
ATOM 823 C CA . ALA A 1 115 ? -19.815 15.727 9.357 1.00 92.75 115 ALA A CA 1
ATOM 824 C C . ALA A 1 115 ? -20.443 14.381 9.759 1.00 92.75 115 ALA A C 1
ATOM 826 O O . ALA A 1 115 ? -21.626 14.340 10.087 1.00 92.75 115 ALA A O 1
ATOM 827 N N . VAL A 1 116 ? -19.672 13.289 9.703 1.00 88.56 116 VAL A N 1
ATOM 828 C CA . VAL A 1 116 ? -20.162 11.906 9.879 1.00 88.56 116 VAL A CA 1
ATOM 829 C C . VAL A 1 116 ? -19.548 11.229 11.109 1.00 88.56 116 VAL A C 1
ATOM 831 O O . VAL A 1 116 ? -20.183 10.377 11.720 1.00 88.56 116 VAL A O 1
ATOM 834 N N . GLY A 1 117 ? -18.336 11.618 11.515 1.00 88.00 117 GLY A N 1
ATOM 835 C CA . GLY A 1 117 ? -17.659 11.043 12.680 1.00 88.00 117 GLY A CA 1
ATOM 836 C C . GLY A 1 117 ? -16.889 9.757 12.367 1.00 88.00 117 GLY A C 1
ATOM 837 O O . GLY A 1 117 ? -16.326 9.612 11.280 1.00 88.00 117 GLY A O 1
ATOM 838 N N . ALA A 1 118 ? -16.822 8.846 13.345 1.00 84.25 118 ALA A N 1
ATOM 839 C CA . ALA A 1 118 ? -15.999 7.634 13.292 1.00 84.25 118 ALA A CA 1
ATOM 840 C C . ALA A 1 118 ? -16.368 6.723 12.111 1.00 84.25 118 ALA A C 1
ATOM 842 O O . ALA A 1 118 ? -15.504 6.446 11.285 1.00 84.25 118 ALA A O 1
ATOM 843 N N . ASP A 1 119 ? -17.649 6.375 11.956 1.00 84.75 119 ASP A N 1
ATOM 844 C CA . ASP A 1 119 ? -18.119 5.462 10.901 1.00 84.75 119 ASP A CA 1
ATOM 845 C C . ASP A 1 119 ? -17.771 5.958 9.488 1.00 84.75 119 ASP A C 1
ATOM 847 O O . ASP A 1 119 ? -17.361 5.188 8.616 1.00 84.75 119 ASP A O 1
ATOM 851 N N . GLY A 1 120 ? -17.879 7.272 9.263 1.00 86.69 120 GLY A N 1
ATOM 852 C CA . GLY A 1 120 ? -17.499 7.893 7.995 1.00 86.69 120 GLY A CA 1
ATOM 853 C C . GLY A 1 120 ? -15.998 7.802 7.727 1.00 86.69 120 GLY A C 1
ATOM 854 O O . GLY A 1 120 ? -15.585 7.553 6.593 1.00 86.69 120 GLY A O 1
ATOM 855 N N . LEU A 1 121 ? -15.171 7.970 8.764 1.00 89.00 121 LEU A N 1
ATOM 856 C CA . LEU A 1 121 ? -13.721 7.840 8.649 1.00 89.00 121 LEU A CA 1
ATOM 857 C C . LEU A 1 121 ? -13.323 6.393 8.337 1.00 89.00 121 LEU A C 1
ATOM 859 O O . LEU A 1 121 ? -12.472 6.160 7.482 1.00 89.00 121 LEU A O 1
ATOM 863 N N . SER A 1 122 ? -13.977 5.424 8.967 1.00 87.69 122 SER A N 1
ATOM 864 C CA . SER A 1 122 ? -13.766 3.993 8.739 1.00 87.69 122 SER A CA 1
ATOM 865 C C . SER A 1 122 ? -14.141 3.587 7.319 1.00 87.69 122 SER A C 1
ATOM 867 O O . SER A 1 122 ? -13.362 2.913 6.642 1.00 87.69 122 SER A O 1
ATOM 869 N N . ALA A 1 123 ? -15.277 4.077 6.816 1.00 87.00 123 ALA A N 1
ATOM 870 C CA . ALA A 1 123 ? -15.672 3.898 5.422 1.00 87.00 123 ALA A CA 1
ATOM 871 C C . ALA A 1 123 ? -14.658 4.535 4.455 1.00 87.00 123 ALA A C 1
ATOM 873 O O . ALA A 1 123 ? -14.281 3.919 3.459 1.00 87.00 123 ALA A O 1
ATOM 874 N N . ALA A 1 124 ? -14.150 5.734 4.763 1.00 89.50 124 ALA A N 1
ATOM 875 C CA . ALA A 1 124 ? -13.122 6.393 3.957 1.00 89.50 124 ALA A CA 1
ATOM 876 C C . ALA A 1 124 ? -11.789 5.618 3.950 1.00 89.50 124 ALA A C 1
ATOM 878 O O . ALA A 1 124 ? -11.127 5.524 2.911 1.00 89.50 124 ALA A O 1
ATOM 879 N N . LEU A 1 125 ? -11.402 5.023 5.084 1.00 89.00 125 LEU A N 1
ATOM 880 C CA . LEU A 1 125 ? -10.228 4.155 5.181 1.00 89.00 125 LEU A CA 1
ATOM 881 C C . LEU A 1 125 ? -10.400 2.889 4.335 1.00 89.00 125 LEU A C 1
ATOM 883 O O . LEU A 1 125 ? -9.505 2.560 3.560 1.00 89.00 125 LEU A O 1
ATOM 887 N N . GLN A 1 126 ? -11.549 2.214 4.422 1.00 87.31 126 GLN A N 1
ATOM 888 C CA . GLN A 1 126 ? -11.849 1.037 3.598 1.00 87.31 126 GLN A CA 1
ATOM 889 C C . GLN A 1 126 ? -11.868 1.389 2.104 1.00 87.31 126 GLN A C 1
ATOM 891 O O . GLN A 1 126 ? -11.226 0.711 1.302 1.00 87.31 126 GLN A O 1
ATOM 896 N N . ALA A 1 127 ? -12.507 2.500 1.730 1.00 88.31 127 ALA A N 1
ATOM 897 C CA . ALA A 1 127 ? -12.517 3.000 0.357 1.00 88.31 127 ALA A CA 1
ATOM 898 C C . ALA A 1 127 ? -11.100 3.299 -0.161 1.00 88.31 127 ALA A C 1
ATOM 900 O O . ALA A 1 127 ? -10.793 3.008 -1.316 1.00 88.31 127 ALA A O 1
ATOM 901 N N . SER A 1 128 ? -10.211 3.813 0.694 1.00 90.44 128 SER A N 1
ATOM 902 C CA . SER A 1 128 ? -8.805 4.042 0.338 1.00 90.44 128 SER A CA 1
ATOM 903 C C . SER A 1 128 ? -8.069 2.734 0.034 1.00 90.44 128 SER A C 1
ATOM 905 O O . SER A 1 128 ? -7.268 2.692 -0.897 1.00 90.44 128 SER A O 1
ATOM 907 N N . GLN A 1 129 ? -8.367 1.650 0.759 1.00 89.94 129 GLN A N 1
ATOM 908 C CA . GLN A 1 129 ? -7.796 0.329 0.467 1.00 89.94 129 GLN A CA 1
ATOM 909 C C . GLN A 1 129 ? -8.283 -0.218 -0.878 1.00 89.94 129 GLN A C 1
ATOM 911 O O . GLN A 1 129 ? -7.484 -0.738 -1.655 1.00 89.94 129 GLN A O 1
ATOM 916 N N . VAL A 1 130 ? -9.570 -0.040 -1.189 1.00 89.12 130 VAL A N 1
ATOM 917 C CA . VAL A 1 130 ? -10.138 -0.417 -2.493 1.00 89.12 130 VAL A CA 1
ATOM 918 C C . VAL A 1 130 ? -9.513 0.413 -3.620 1.00 89.12 130 VAL A C 1
ATOM 920 O O . VAL A 1 130 ? -9.118 -0.122 -4.651 1.00 89.12 130 VAL A O 1
ATOM 923 N N . ALA A 1 131 ? -9.346 1.723 -3.429 1.00 91.12 131 ALA A N 1
ATOM 924 C CA . ALA A 1 131 ? -8.677 2.572 -4.411 1.00 91.12 131 ALA A CA 1
ATOM 925 C C . ALA A 1 131 ? -7.227 2.123 -4.673 1.00 91.12 131 ALA A C 1
ATOM 927 O O . ALA A 1 131 ? -6.811 2.030 -5.829 1.00 91.12 131 ALA A O 1
ATOM 928 N N . LEU A 1 132 ? -6.467 1.788 -3.624 1.00 90.38 132 LEU A N 1
ATOM 929 C CA . LEU A 1 132 ? -5.108 1.255 -3.767 1.00 90.38 132 LEU A CA 1
ATOM 930 C C . LEU A 1 132 ? -5.093 -0.074 -4.524 1.00 90.38 132 LEU A C 1
ATOM 932 O O . LEU A 1 132 ? -4.240 -0.272 -5.392 1.00 90.38 132 LEU A O 1
ATOM 936 N N . SER A 1 133 ? -6.043 -0.967 -4.241 1.00 90.62 133 SER A N 1
ATOM 937 C CA . SER A 1 133 ? -6.116 -2.266 -4.906 1.00 90.62 133 SER A CA 1
ATOM 938 C C . SER A 1 133 ? -6.365 -2.127 -6.412 1.00 90.62 133 SER A C 1
ATOM 940 O O . SER A 1 133 ? -5.753 -2.854 -7.191 1.00 90.62 133 SER A O 1
ATOM 942 N N . ILE A 1 134 ? -7.162 -1.139 -6.833 1.00 90.25 134 ILE A N 1
ATOM 943 C CA . ILE A 1 134 ? -7.419 -0.817 -8.248 1.00 90.25 134 ILE A CA 1
ATOM 944 C C . ILE A 1 134 ? -6.167 -0.262 -8.947 1.00 90.25 134 ILE A C 1
ATOM 946 O O . ILE A 1 134 ? -5.921 -0.565 -10.116 1.00 90.25 134 ILE A O 1
ATOM 950 N N . ILE A 1 135 ? -5.355 0.533 -8.246 1.00 92.56 135 ILE A N 1
ATOM 951 C CA . ILE A 1 135 ? -4.137 1.144 -8.803 1.00 92.56 135 ILE A CA 1
ATOM 952 C C . ILE A 1 135 ? -3.025 0.099 -8.997 1.00 92.56 135 ILE A C 1
ATOM 954 O O . ILE A 1 135 ? -2.291 0.151 -9.988 1.00 92.56 135 ILE A O 1
ATOM 958 N N . LEU A 1 136 ? -2.914 -0.877 -8.088 1.00 91.50 136 LEU A N 1
ATOM 959 C CA . LEU A 1 136 ? -1.837 -1.876 -8.083 1.00 91.50 136 LEU A CA 1
ATOM 960 C C . LEU A 1 136 ? -1.645 -2.614 -9.429 1.00 91.50 136 LEU A C 1
ATOM 962 O O . LEU A 1 136 ? -0.507 -2.649 -9.909 1.00 91.50 136 LEU A O 1
ATOM 966 N N . PRO A 1 137 ? -2.679 -3.179 -10.089 1.00 91.31 137 PRO A N 1
ATOM 967 C CA . PRO A 1 137 ? -2.541 -3.820 -11.399 1.00 91.31 137 PRO A CA 1
ATOM 968 C C . PRO A 1 137 ? -1.996 -2.899 -12.490 1.00 91.31 137 PRO A C 1
ATOM 970 O O . PRO A 1 137 ? -1.150 -3.315 -13.283 1.00 91.31 137 PRO A O 1
ATOM 973 N N . VAL A 1 138 ? -2.466 -1.649 -12.511 1.00 91.94 138 VAL A N 1
ATOM 974 C CA . VAL A 1 138 ? -2.099 -0.654 -13.525 1.00 91.94 138 VAL A CA 1
ATOM 975 C C . VAL A 1 138 ? -0.629 -0.271 -13.383 1.00 91.94 138 VAL A C 1
ATOM 977 O O . VAL A 1 138 ? 0.086 -0.198 -14.378 1.00 91.94 138 VAL A O 1
ATOM 980 N N . THR A 1 139 ? -0.145 -0.089 -12.152 1.00 91.19 139 THR A N 1
ATOM 981 C CA . THR A 1 139 ? 1.265 0.236 -11.891 1.00 91.19 139 THR A CA 1
ATOM 982 C C . THR A 1 139 ? 2.193 -0.971 -12.058 1.00 91.19 139 THR A C 1
ATOM 984 O O . THR A 1 139 ? 3.330 -0.820 -12.501 1.00 91.19 139 THR A O 1
ATOM 987 N N . SER A 1 140 ? 1.733 -2.180 -11.731 1.00 92.00 140 SER A N 1
ATOM 988 C CA . SER A 1 140 ? 2.558 -3.395 -11.809 1.00 92.00 140 SER A CA 1
ATOM 989 C C . SER A 1 140 ? 2.705 -3.961 -13.224 1.00 92.00 140 SER A C 1
ATOM 991 O O . SER A 1 140 ? 3.727 -4.586 -13.507 1.00 92.00 140 SER A O 1
ATOM 993 N N . ALA A 1 141 ? 1.758 -3.717 -14.136 1.00 91.44 141 ALA A N 1
ATOM 994 C CA . ALA A 1 141 ? 1.827 -4.250 -15.500 1.00 91.44 141 ALA A CA 1
ATOM 995 C C . ALA A 1 141 ? 3.057 -3.756 -16.302 1.00 91.44 141 ALA A C 1
ATOM 997 O O . ALA A 1 141 ? 3.783 -4.600 -16.838 1.00 91.44 141 ALA A O 1
ATOM 998 N N . PRO A 1 142 ? 3.386 -2.445 -16.347 1.00 89.94 142 PRO A N 1
ATOM 999 C CA . PRO A 1 142 ? 4.610 -1.972 -16.997 1.00 89.94 142 PRO A CA 1
ATOM 1000 C C . PRO A 1 142 ? 5.880 -2.504 -16.327 1.00 89.94 142 PRO A C 1
ATOM 1002 O O . PRO A 1 142 ? 6.834 -2.868 -17.012 1.00 89.94 142 PRO A O 1
ATOM 1005 N N . LEU A 1 143 ? 5.889 -2.598 -14.992 1.00 89.81 143 LEU A N 1
ATOM 1006 C CA . LEU A 1 143 ? 7.027 -3.134 -14.241 1.00 89.81 143 LEU A CA 1
ATOM 1007 C C . LEU A 1 143 ? 7.299 -4.595 -14.614 1.00 89.81 143 LEU A C 1
ATOM 1009 O O . LEU A 1 143 ? 8.445 -4.964 -14.878 1.00 89.81 143 LEU A O 1
ATOM 1013 N N . LEU A 1 144 ? 6.254 -5.421 -14.699 1.00 89.69 144 LEU A N 1
ATOM 1014 C CA . LEU A 1 144 ? 6.378 -6.813 -15.123 1.00 89.69 144 LEU A CA 1
ATOM 1015 C C . LEU A 1 144 ? 6.878 -6.913 -16.571 1.00 89.69 144 LEU A C 1
ATOM 1017 O O . LEU A 1 144 ? 7.779 -7.699 -16.861 1.00 89.69 144 LEU A O 1
ATOM 1021 N N . TYR A 1 145 ? 6.350 -6.080 -17.472 1.00 87.88 145 TYR A N 1
ATOM 1022 C CA . TYR A 1 145 ? 6.777 -6.055 -18.870 1.00 87.88 145 TYR A CA 1
ATOM 1023 C C . TYR A 1 145 ? 8.267 -5.706 -19.021 1.00 87.88 145 TYR A C 1
ATOM 1025 O O . TYR A 1 145 ? 9.003 -6.421 -19.707 1.00 87.88 145 TYR A O 1
ATOM 1033 N N . PHE A 1 146 ? 8.735 -4.644 -18.357 1.00 86.25 146 PHE A N 1
ATOM 1034 C CA . PHE A 1 146 ? 10.129 -4.206 -18.460 1.00 86.25 146 PHE A CA 1
ATOM 1035 C C . PHE A 1 146 ? 11.103 -5.196 -17.821 1.00 86.25 146 PHE A C 1
ATOM 1037 O O . PHE A 1 146 ? 12.133 -5.507 -18.417 1.00 86.25 146 PHE A O 1
ATOM 1044 N N . THR A 1 147 ? 10.757 -5.765 -16.665 1.00 86.25 147 THR A N 1
ATOM 1045 C CA . THR A 1 147 ? 11.614 -6.747 -15.973 1.00 86.25 147 THR A CA 1
ATOM 1046 C C . THR A 1 147 ? 11.720 -8.089 -16.709 1.00 86.25 147 THR A C 1
ATOM 1048 O O . THR A 1 147 ? 12.699 -8.820 -16.528 1.00 86.25 147 THR A O 1
ATOM 1051 N N . CYS A 1 148 ? 10.757 -8.403 -17.582 1.00 83.38 148 CYS A N 1
ATOM 1052 C CA . CYS A 1 148 ? 10.755 -9.611 -18.410 1.00 83.38 148 CYS A CA 1
ATOM 1053 C C . CYS A 1 148 ? 11.379 -9.415 -19.807 1.00 83.38 148 CYS A C 1
ATOM 1055 O O . CYS A 1 148 ? 11.494 -10.383 -20.563 1.00 83.38 148 CYS A O 1
ATOM 1057 N N . ARG A 1 149 ? 11.815 -8.204 -20.188 1.00 79.56 149 ARG A N 1
ATOM 1058 C CA . ARG A 1 149 ? 12.395 -7.930 -21.517 1.00 79.56 149 ARG A CA 1
ATOM 1059 C C . ARG A 1 149 ? 13.899 -7.664 -21.448 1.00 79.56 149 ARG A C 1
ATOM 1061 O O . ARG A 1 149 ? 14.355 -6.730 -20.800 1.00 79.56 149 ARG A O 1
ATOM 1068 N N . ASN A 1 150 ? 14.664 -8.429 -22.236 1.00 70.38 150 ASN A N 1
ATOM 1069 C CA . ASN A 1 150 ? 16.123 -8.279 -22.348 1.00 70.38 150 ASN A CA 1
ATOM 1070 C C . ASN A 1 150 ? 16.544 -6.875 -22.799 1.00 70.38 150 ASN A C 1
ATOM 1072 O O . ASN A 1 150 ? 17.570 -6.391 -22.353 1.00 70.38 150 ASN A O 1
ATOM 1076 N N . LYS A 1 151 ? 15.736 -6.209 -23.633 1.00 75.12 151 LYS A N 1
ATOM 1077 C CA . LYS A 1 151 ? 16.011 -4.852 -24.127 1.00 75.12 151 LYS A CA 1
ATOM 1078 C C . LYS A 1 151 ? 16.182 -3.812 -23.006 1.00 75.12 151 LYS A C 1
ATOM 1080 O O . LYS A 1 151 ? 16.858 -2.816 -23.223 1.00 75.12 151 LYS A O 1
ATOM 1085 N N . TYR A 1 152 ? 15.569 -4.024 -21.838 1.00 76.88 152 TYR A N 1
ATOM 1086 C CA . TYR A 1 152 ? 15.542 -3.041 -20.747 1.00 76.88 152 TYR A CA 1
ATOM 1087 C C . TYR A 1 152 ? 16.330 -3.472 -19.499 1.00 76.88 152 TYR A C 1
ATOM 1089 O O . TYR A 1 152 ? 16.569 -2.648 -18.624 1.00 76.88 152 TYR A O 1
ATOM 1097 N N . MET A 1 153 ? 16.740 -4.741 -19.403 1.00 81.00 153 MET A N 1
ATOM 1098 C CA . MET A 1 153 ? 17.331 -5.337 -18.197 1.00 81.00 153 MET A CA 1
ATOM 1099 C C . MET A 1 153 ? 18.723 -5.929 -18.494 1.00 81.00 153 MET A C 1
ATOM 1101 O O . MET A 1 153 ? 18.985 -7.112 -18.261 1.00 81.00 153 MET A O 1
ATOM 1105 N N . THR A 1 154 ? 19.611 -5.108 -19.056 1.00 76.25 154 THR A N 1
ATOM 1106 C CA . THR A 1 154 ? 21.014 -5.445 -19.359 1.00 76.25 154 THR A CA 1
ATOM 1107 C C . THR A 1 154 ? 21.936 -4.385 -18.781 1.00 76.25 154 THR A C 1
ATOM 1109 O O . THR A 1 154 ? 21.764 -3.202 -19.068 1.00 76.25 154 THR A O 1
ATOM 1112 N N . VAL A 1 155 ? 22.924 -4.802 -17.994 1.00 75.56 155 VAL A N 1
ATOM 1113 C CA . VAL A 1 155 ? 24.016 -3.926 -17.553 1.00 75.56 155 VAL A CA 1
ATOM 1114 C C . VAL A 1 155 ? 25.123 -4.036 -18.588 1.00 75.56 155 VAL A C 1
ATOM 1116 O O . VAL A 1 155 ? 25.494 -5.150 -18.927 1.00 75.56 155 VAL A O 1
ATOM 1119 N N . ARG A 1 156 ? 25.615 -2.914 -19.117 1.00 71.50 156 ARG A N 1
ATOM 1120 C CA . ARG A 1 156 ? 26.825 -2.897 -19.950 1.00 71.50 156 ARG A CA 1
ATOM 1121 C C . ARG A 1 156 ? 28.043 -2.985 -19.039 1.00 71.50 156 ARG A C 1
ATOM 1123 O O . ARG A 1 156 ? 28.087 -2.285 -18.028 1.00 71.50 156 ARG A O 1
ATOM 1130 N N . ASP A 1 157 ? 29.002 -3.822 -19.396 1.00 67.69 157 ASP A N 1
ATOM 1131 C CA . ASP A 1 157 ? 30.274 -3.903 -18.694 1.00 67.69 157 ASP A CA 1
ATOM 1132 C C . ASP A 1 157 ? 31.059 -2.627 -19.017 1.00 67.69 157 ASP A C 1
ATOM 1134 O O . ASP A 1 157 ? 31.421 -2.379 -20.164 1.00 67.69 157 ASP A O 1
ATOM 1138 N N . ALA A 1 158 ? 31.265 -1.775 -18.010 1.00 58.94 158 ALA A N 1
ATOM 1139 C CA . ALA A 1 158 ? 32.023 -0.531 -18.161 1.00 58.94 158 ALA A CA 1
ATOM 1140 C C . ALA A 1 158 ? 33.532 -0.775 -18.364 1.00 58.94 158 ALA A C 1
ATOM 1142 O O . ALA A 1 158 ? 34.247 0.149 -18.737 1.00 58.94 158 ALA A O 1
ATOM 1143 N N . ASP A 1 159 ? 33.987 -2.014 -18.151 1.00 54.91 159 ASP A N 1
ATOM 1144 C CA . ASP A 1 159 ? 35.388 -2.439 -18.240 1.00 54.91 159 ASP A CA 1
ATOM 1145 C C . ASP A 1 159 ? 35.710 -3.192 -19.547 1.00 54.91 159 ASP A C 1
ATOM 1147 O O . ASP A 1 159 ? 36.777 -3.795 -19.671 1.00 54.91 159 ASP A O 1
ATOM 1151 N N . ALA A 1 160 ? 34.802 -3.196 -20.529 1.00 53.50 160 ALA A N 1
ATOM 1152 C CA . ALA A 1 160 ? 35.133 -3.671 -21.867 1.00 53.50 160 ALA A CA 1
ATOM 1153 C C . ALA A 1 160 ? 36.017 -2.619 -22.555 1.00 53.50 160 ALA A C 1
ATOM 1155 O O . ALA A 1 160 ? 35.543 -1.534 -22.889 1.00 53.50 160 ALA A O 1
ATOM 1156 N N . ASP A 1 161 ? 37.302 -2.946 -22.712 1.00 53.16 161 ASP A N 1
ATOM 1157 C CA . ASP A 1 161 ? 38.282 -2.202 -23.512 1.00 53.16 161 ASP A CA 1
ATOM 1158 C C . ASP A 1 161 ? 37.618 -1.738 -24.828 1.00 53.16 161 ASP A C 1
ATOM 1160 O O . ASP A 1 161 ? 36.990 -2.573 -25.494 1.00 53.16 161 ASP A O 1
ATOM 1164 N N . PRO A 1 162 ? 37.638 -0.436 -25.181 1.00 50.78 162 PRO A N 1
ATOM 1165 C CA . PRO A 1 162 ? 36.988 0.040 -26.394 1.00 50.78 162 PRO A CA 1
ATOM 1166 C C . PRO A 1 162 ? 37.713 -0.534 -27.611 1.00 50.78 162 PRO A C 1
ATOM 1168 O O . PRO A 1 162 ? 38.734 -0.007 -28.044 1.00 50.78 162 PRO A O 1
ATOM 1171 N N . ASP A 1 163 ? 37.179 -1.623 -28.161 1.00 54.16 163 ASP A N 1
ATOM 1172 C CA . ASP A 1 163 ? 37.609 -2.160 -29.445 1.00 54.16 163 ASP A CA 1
ATOM 1173 C C . ASP A 1 163 ? 37.198 -1.155 -30.546 1.00 54.16 163 ASP A C 1
ATOM 1175 O O . ASP A 1 163 ? 35.992 -0.915 -30.729 1.00 54.16 163 ASP A O 1
ATOM 1179 N N . PRO A 1 164 ? 38.158 -0.504 -31.237 1.00 51.28 164 PRO A N 1
ATOM 1180 C CA . PRO A 1 164 ? 37.896 0.608 -32.155 1.00 51.28 164 PRO A CA 1
ATOM 1181 C C . PRO A 1 164 ? 37.066 0.226 -33.391 1.00 51.28 164 PRO A C 1
ATOM 1183 O O . PRO A 1 164 ? 36.624 1.116 -34.117 1.00 51.28 164 PRO A O 1
ATOM 1186 N N . ASP A 1 165 ? 36.791 -1.061 -33.609 1.00 52.34 165 ASP A N 1
ATOM 1187 C CA . ASP A 1 165 ? 35.982 -1.538 -34.735 1.00 52.34 165 ASP A CA 1
ATOM 1188 C C . ASP A 1 165 ? 34.463 -1.555 -34.442 1.00 52.34 165 ASP A C 1
ATOM 1190 O O . ASP A 1 165 ? 33.650 -1.788 -35.341 1.00 52.34 165 ASP A O 1
ATOM 1194 N N . THR A 1 166 ? 34.039 -1.263 -33.204 1.00 52.00 166 THR A N 1
ATOM 1195 C CA . THR A 1 166 ? 32.628 -1.409 -32.782 1.00 52.00 166 THR A CA 1
ATOM 1196 C C . THR A 1 166 ? 31.719 -0.245 -33.212 1.00 52.00 166 THR A C 1
ATOM 1198 O O . THR A 1 166 ? 30.501 -0.415 -33.313 1.00 52.00 166 THR A O 1
ATOM 1201 N N . ASP A 1 167 ? 32.281 0.928 -33.518 1.00 43.78 167 ASP A N 1
ATOM 1202 C CA . ASP A 1 167 ? 31.498 2.134 -33.835 1.00 43.78 167 ASP A CA 1
ATOM 1203 C C . ASP A 1 167 ? 30.945 2.159 -35.273 1.00 43.78 167 ASP A C 1
ATOM 1205 O O . ASP A 1 167 ? 30.033 2.932 -35.567 1.00 43.78 167 ASP A O 1
ATOM 1209 N N . ILE A 1 168 ? 31.420 1.284 -36.170 1.00 41.38 168 ILE A N 1
ATOM 1210 C CA . ILE A 1 168 ? 30.963 1.252 -37.574 1.00 41.38 168 ILE A CA 1
ATOM 1211 C C . ILE A 1 168 ? 29.705 0.377 -37.753 1.00 41.38 168 ILE A C 1
ATOM 1213 O O . ILE A 1 168 ? 28.913 0.607 -38.664 1.00 41.38 168 ILE A O 1
ATOM 1217 N N . ALA A 1 169 ? 29.444 -0.575 -36.852 1.00 41.19 169 ALA A N 1
ATOM 1218 C CA . ALA A 1 169 ? 28.303 -1.494 -36.968 1.00 41.19 169 ALA A CA 1
ATOM 1219 C C . ALA A 1 169 ? 26.985 -0.956 -36.370 1.00 41.19 169 ALA A C 1
ATOM 1221 O O . ALA A 1 169 ? 25.916 -1.521 -36.607 1.00 41.19 169 ALA A O 1
ATOM 1222 N N . ALA A 1 170 ? 27.023 0.135 -35.597 1.00 42.22 170 ALA A N 1
ATOM 1223 C CA . ALA A 1 170 ? 25.850 0.635 -34.874 1.00 42.22 170 ALA A CA 1
ATOM 1224 C C . ALA A 1 170 ? 24.816 1.362 -35.759 1.00 42.22 170 ALA A C 1
ATOM 1226 O O . ALA A 1 170 ? 23.740 1.707 -35.271 1.00 42.22 170 ALA A O 1
ATOM 1227 N N . THR A 1 171 ? 25.110 1.600 -37.043 1.00 36.09 171 THR A N 1
ATOM 1228 C CA . THR A 1 171 ? 24.218 2.340 -37.955 1.00 36.09 171 THR A CA 1
ATOM 1229 C C . THR A 1 171 ? 23.289 1.443 -38.792 1.00 36.09 171 THR A C 1
ATOM 1231 O O . THR A 1 171 ? 22.362 1.964 -39.400 1.00 36.09 171 THR A O 1
ATOM 1234 N N . GLU A 1 172 ? 23.447 0.111 -38.799 1.00 35.47 172 GLU A N 1
ATOM 1235 C CA . GLU A 1 172 ? 22.715 -0.756 -39.754 1.00 35.47 172 GLU A CA 1
ATOM 1236 C C . GLU A 1 172 ? 21.661 -1.708 -39.152 1.00 35.47 172 GLU A C 1
ATOM 1238 O O . GLU A 1 172 ? 21.059 -2.494 -39.878 1.00 35.47 172 GLU A O 1
ATOM 1243 N N . ALA A 1 173 ? 21.354 -1.632 -37.853 1.00 40.78 173 ALA A N 1
ATOM 1244 C CA . ALA A 1 173 ? 20.382 -2.534 -37.215 1.00 40.78 173 ALA A CA 1
ATOM 1245 C C . ALA A 1 173 ? 19.039 -1.864 -36.851 1.00 40.78 173 ALA A C 1
ATOM 1247 O O . ALA A 1 173 ? 18.485 -2.109 -35.780 1.00 40.78 173 ALA A O 1
ATOM 1248 N N . GLU A 1 174 ? 18.483 -1.040 -37.743 1.00 37.56 174 GLU A N 1
ATOM 1249 C CA . GLU A 1 174 ? 17.032 -0.793 -37.790 1.00 37.56 174 GLU A CA 1
ATOM 1250 C C . GLU A 1 174 ? 16.397 -1.797 -38.765 1.00 37.56 174 GLU A C 1
ATOM 1252 O O . GLU A 1 174 ? 16.087 -1.487 -39.911 1.00 37.56 174 GLU A O 1
ATOM 1257 N N . GLY A 1 175 ? 16.254 -3.044 -38.313 1.00 30.66 175 GLY A N 1
ATOM 1258 C CA . GLY A 1 175 ? 15.629 -4.125 -39.071 1.00 30.66 175 GLY A CA 1
ATOM 1259 C C . GLY A 1 175 ? 14.671 -4.914 -38.190 1.00 30.66 175 GLY A C 1
ATOM 1260 O O . GLY A 1 175 ? 15.086 -5.580 -37.245 1.00 30.66 175 GLY A O 1
ATOM 1261 N N . ASP A 1 176 ? 13.386 -4.796 -38.501 1.00 40.78 176 ASP A N 1
ATOM 1262 C CA . ASP A 1 176 ? 12.267 -5.542 -37.932 1.00 40.78 176 ASP A CA 1
ATOM 1263 C C . ASP A 1 176 ? 12.476 -7.054 -38.158 1.00 40.78 176 ASP A C 1
ATOM 1265 O O . ASP A 1 176 ? 12.637 -7.500 -39.295 1.00 40.78 176 ASP A O 1
ATOM 1269 N N . GLY A 1 177 ? 12.541 -7.848 -37.087 1.00 30.78 177 GLY A N 1
ATOM 1270 C CA . GLY A 1 177 ? 12.886 -9.267 -37.188 1.00 30.78 177 GLY A CA 1
ATOM 1271 C C . GLY A 1 177 ? 12.724 -10.028 -35.878 1.00 30.78 177 GLY A C 1
ATOM 1272 O O . GLY A 1 177 ? 13.603 -10.024 -35.019 1.00 30.78 177 GLY A O 1
ATOM 1273 N N . ASP A 1 178 ? 11.583 -10.701 -35.749 1.00 41.62 178 ASP A N 1
ATOM 1274 C CA . ASP A 1 178 ? 11.341 -11.796 -34.812 1.00 41.62 178 ASP A CA 1
ATOM 1275 C C . ASP A 1 178 ? 12.302 -12.952 -35.152 1.00 41.62 178 ASP A C 1
ATOM 1277 O O . ASP A 1 178 ? 12.136 -13.643 -36.155 1.00 41.62 178 ASP A O 1
ATOM 1281 N N . GLY A 1 179 ? 13.378 -13.097 -34.376 1.00 31.58 179 GLY A N 1
ATOM 1282 C CA . GLY A 1 179 ? 14.457 -14.042 -34.657 1.00 31.58 179 GLY A CA 1
ATOM 1283 C C . GLY A 1 179 ? 15.188 -14.459 -33.388 1.00 31.58 179 GLY A C 1
ATOM 1284 O O . GLY A 1 179 ? 16.055 -13.749 -32.879 1.00 31.58 179 GLY A O 1
ATOM 1285 N N . ASP A 1 180 ? 14.816 -15.625 -32.870 1.00 43.75 180 ASP A N 1
ATOM 1286 C CA . ASP A 1 180 ? 15.583 -16.385 -31.890 1.00 43.75 180 ASP A CA 1
ATOM 1287 C C . ASP A 1 180 ? 16.906 -16.839 -32.532 1.00 43.75 180 ASP A C 1
ATOM 1289 O O . ASP A 1 180 ? 16.910 -17.635 -33.469 1.00 43.75 180 ASP A O 1
ATOM 1293 N N . GLY A 1 181 ? 18.033 -16.309 -32.051 1.00 37.84 181 GLY A N 1
ATOM 1294 C CA . GLY A 1 181 ? 19.368 -16.798 -32.405 1.00 37.84 181 GLY A CA 1
ATOM 1295 C C . GLY A 1 181 ? 20.369 -15.725 -32.840 1.00 37.84 181 GLY A C 1
ATOM 1296 O O . GLY A 1 181 ? 20.177 -15.028 -33.824 1.00 37.84 181 GLY A O 1
ATOM 1297 N N . ALA A 1 182 ? 21.497 -15.694 -32.125 1.00 39.12 182 ALA A N 1
ATOM 1298 C CA . ALA A 1 182 ? 22.772 -15.083 -32.519 1.00 39.12 182 ALA A CA 1
ATOM 1299 C C . ALA A 1 182 ? 22.847 -13.541 -32.613 1.00 39.12 182 ALA A C 1
ATOM 1301 O O . ALA A 1 182 ? 23.005 -12.962 -33.679 1.00 39.12 182 ALA A O 1
ATOM 1302 N N . ALA A 1 183 ? 22.927 -12.892 -31.449 1.00 38.00 183 ALA A N 1
ATOM 1303 C CA . ALA A 1 183 ? 23.739 -11.683 -31.283 1.00 38.00 183 ALA A CA 1
ATOM 1304 C C . ALA A 1 183 ? 24.608 -11.863 -30.027 1.00 38.00 183 ALA A C 1
ATOM 1306 O O . ALA A 1 183 ? 24.166 -11.649 -28.894 1.00 38.00 183 ALA A O 1
ATOM 1307 N N . VAL A 1 184 ? 25.819 -12.379 -30.235 1.00 42.19 184 VAL A N 1
ATOM 1308 C CA . VAL A 1 184 ? 26.873 -12.499 -29.222 1.00 42.19 184 VAL A CA 1
ATOM 1309 C C . VAL A 1 184 ? 27.831 -11.320 -29.423 1.00 42.19 184 VAL A C 1
ATOM 1311 O O . VAL A 1 184 ? 28.153 -11.000 -30.561 1.00 42.19 184 VAL A O 1
ATOM 1314 N N . HIS A 1 185 ? 28.277 -10.731 -28.308 1.00 41.62 185 HIS A N 1
ATOM 1315 C CA . HIS A 1 185 ? 29.296 -9.675 -28.168 1.00 41.62 185 HIS A CA 1
ATOM 1316 C C . HIS A 1 185 ? 28.841 -8.207 -28.260 1.00 41.62 185 HIS A C 1
ATOM 1318 O O . HIS A 1 185 ? 29.415 -7.400 -28.974 1.00 41.62 185 HIS A O 1
ATOM 1324 N N . ALA A 1 186 ? 27.901 -7.820 -27.395 1.00 44.09 186 ALA A N 1
ATOM 1325 C CA . ALA A 1 186 ? 28.025 -6.543 -26.688 1.00 44.09 186 ALA A CA 1
ATOM 1326 C C . ALA A 1 186 ? 28.200 -6.886 -25.202 1.00 44.09 186 ALA A C 1
ATOM 1328 O O . ALA A 1 186 ? 27.307 -7.511 -24.627 1.00 44.09 186 ALA A O 1
ATOM 1329 N N . GLY A 1 187 ? 29.367 -6.584 -24.623 1.00 47.03 187 GLY A N 1
ATOM 1330 C CA . GLY A 1 187 ? 29.742 -6.921 -23.243 1.00 47.03 187 GLY A CA 1
ATOM 1331 C C . GLY A 1 187 ? 28.743 -6.365 -22.235 1.00 47.03 187 GLY A C 1
ATOM 1332 O O . GLY A 1 187 ? 28.793 -5.194 -21.866 1.00 47.03 187 GLY A O 1
ATOM 1333 N N . GLY A 1 188 ? 27.766 -7.181 -21.856 1.00 58.19 188 GLY A N 1
ATOM 1334 C CA . GLY A 1 188 ? 26.759 -6.788 -20.897 1.00 58.19 188 GLY A CA 1
ATOM 1335 C C . GLY A 1 188 ? 26.063 -7.977 -20.259 1.00 58.19 188 GLY A C 1
ATOM 1336 O O . GLY A 1 188 ? 25.540 -8.871 -20.934 1.00 58.19 188 GLY A O 1
ATOM 1337 N N . VAL A 1 189 ? 26.030 -7.978 -18.930 1.00 73.38 189 VAL A N 1
ATOM 1338 C CA . VAL A 1 189 ? 25.355 -8.997 -18.132 1.00 73.38 189 VAL A CA 1
ATOM 1339 C C . VAL A 1 189 ? 23.841 -8.817 -18.249 1.00 73.38 189 VAL A C 1
ATOM 1341 O O . VAL A 1 189 ? 23.256 -7.813 -17.828 1.00 73.38 189 VAL A O 1
ATOM 1344 N N . LYS A 1 190 ? 23.179 -9.832 -18.813 1.00 74.25 190 LYS A N 1
ATOM 1345 C CA . LYS A 1 190 ? 21.714 -9.932 -18.854 1.00 74.25 190 LYS A CA 1
ATOM 1346 C C . LYS A 1 190 ? 21.193 -10.146 -17.430 1.00 74.25 190 LYS A C 1
ATOM 1348 O O . LYS A 1 190 ? 21.487 -11.165 -16.815 1.00 74.25 190 LYS A O 1
ATOM 1353 N N . MET A 1 191 ? 20.384 -9.215 -16.930 1.00 79.38 191 MET A N 1
ATOM 1354 C CA . MET A 1 191 ? 19.782 -9.258 -15.589 1.00 79.38 191 MET A CA 1
ATOM 1355 C C . MET A 1 191 ? 18.271 -9.537 -15.621 1.00 79.38 191 MET A C 1
ATOM 1357 O O . MET A 1 191 ? 17.571 -9.302 -14.637 1.00 79.38 191 MET A O 1
ATOM 1361 N N . ARG A 1 192 ? 17.744 -10.025 -16.755 1.00 79.50 192 ARG A N 1
ATOM 1362 C CA . ARG A 1 192 ? 16.326 -10.384 -16.905 1.00 79.50 192 ARG A CA 1
ATOM 1363 C C . ARG A 1 192 ? 15.911 -11.415 -15.858 1.00 79.50 192 ARG A C 1
ATOM 1365 O O . ARG A 1 192 ? 16.656 -12.346 -15.555 1.00 79.50 192 ARG A O 1
ATOM 1372 N N . ASN A 1 193 ? 14.673 -11.282 -15.390 1.00 81.50 193 ASN A N 1
ATOM 1373 C CA . ASN A 1 193 ? 14.055 -12.287 -14.547 1.00 81.50 193 ASN A CA 1
ATOM 1374 C C . ASN A 1 193 ? 14.069 -13.681 -15.207 1.00 81.50 193 ASN A C 1
ATOM 1376 O O . ASN A 1 193 ? 13.915 -13.812 -16.427 1.00 81.50 193 ASN A O 1
ATOM 1380 N N . SER A 1 194 ? 14.250 -14.734 -14.410 1.00 87.12 194 SER A N 1
ATOM 1381 C CA . SER A 1 194 ? 14.235 -16.095 -14.947 1.00 87.12 194 SER A CA 1
ATOM 1382 C C . SER A 1 194 ? 12.828 -16.457 -15.427 1.00 87.12 194 SER A C 1
ATOM 1384 O O . SER A 1 194 ? 11.828 -15.958 -14.907 1.00 87.12 194 SER A O 1
ATOM 1386 N N . TRP A 1 195 ? 12.738 -17.332 -16.430 1.00 84.94 195 TRP A N 1
ATOM 1387 C CA . TRP A 1 195 ? 11.452 -17.733 -17.005 1.00 84.94 195 TRP A CA 1
ATOM 1388 C C . TRP A 1 195 ? 10.443 -18.246 -15.951 1.00 84.94 195 TRP A C 1
ATOM 1390 O O . TRP A 1 195 ? 9.305 -17.781 -15.974 1.00 84.94 195 TRP A O 1
ATOM 1400 N N . PRO A 1 196 ? 10.828 -19.082 -14.960 1.00 89.06 196 PRO A N 1
ATOM 1401 C CA . PRO A 1 196 ? 9.901 -19.510 -13.908 1.00 89.06 196 PRO A CA 1
ATOM 1402 C C . PRO A 1 196 ? 9.380 -18.355 -13.048 1.00 89.06 196 PRO A C 1
ATOM 1404 O O . PRO A 1 196 ? 8.201 -18.320 -12.704 1.00 89.06 196 PRO A O 1
ATOM 1407 N N . VAL A 1 197 ? 10.239 -17.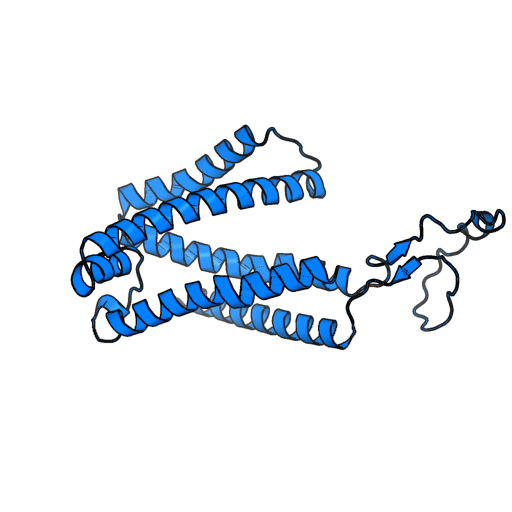389 -12.714 1.00 88.75 197 VAL A N 1
ATOM 1408 C CA . VAL A 1 197 ? 9.842 -16.244 -11.886 1.00 88.75 197 VAL A CA 1
ATOM 1409 C C . VAL A 1 197 ? 8.956 -15.292 -12.690 1.00 88.75 197 VAL A C 1
ATOM 1411 O O . VAL A 1 197 ? 8.003 -14.749 -12.140 1.00 88.75 197 VAL A O 1
ATOM 1414 N N . ALA A 1 198 ? 9.200 -15.134 -13.993 1.00 88.44 198 ALA A N 1
ATOM 1415 C CA . ALA A 1 198 ? 8.324 -14.375 -14.882 1.00 88.44 198 ALA A CA 1
ATOM 1416 C C . ALA A 1 198 ? 6.923 -15.005 -14.984 1.00 88.44 198 ALA A C 1
ATOM 1418 O O . ALA A 1 198 ? 5.926 -14.295 -14.865 1.00 88.44 198 ALA A O 1
ATOM 1419 N N . VAL A 1 199 ? 6.836 -16.333 -15.133 1.00 91.12 199 VAL A N 1
ATOM 1420 C CA . VAL A 1 199 ? 5.557 -17.067 -15.161 1.00 91.12 199 VAL A CA 1
ATOM 1421 C C . VAL A 1 199 ? 4.820 -16.943 -13.827 1.00 91.12 199 VAL A C 1
ATOM 1423 O O . VAL A 1 199 ? 3.631 -16.631 -13.813 1.00 91.12 199 VAL A O 1
ATOM 1426 N N . LEU A 1 200 ? 5.518 -17.127 -12.702 1.00 93.50 200 LEU A N 1
ATOM 1427 C CA . LEU A 1 200 ? 4.933 -16.962 -11.371 1.00 93.50 200 LEU A CA 1
ATOM 1428 C C . LEU A 1 200 ? 4.423 -15.533 -11.161 1.00 93.50 200 LEU A C 1
ATOM 1430 O O . LEU A 1 200 ? 3.296 -15.346 -10.708 1.00 93.50 200 LEU A O 1
ATOM 1434 N N . ALA A 1 201 ? 5.220 -14.527 -11.524 1.00 91.94 201 ALA A N 1
ATOM 1435 C CA . ALA A 1 201 ? 4.844 -13.126 -11.387 1.00 91.94 201 ALA A CA 1
ATOM 1436 C C . ALA A 1 201 ? 3.631 -12.770 -12.262 1.00 91.94 201 ALA A C 1
ATOM 1438 O O . ALA A 1 201 ? 2.726 -12.086 -11.790 1.00 91.94 201 ALA A O 1
ATOM 1439 N N . ALA A 1 202 ? 3.564 -13.288 -13.492 1.00 92.56 202 ALA A N 1
ATOM 1440 C CA . ALA A 1 202 ? 2.398 -13.135 -14.359 1.00 92.56 202 ALA A CA 1
ATOM 1441 C C . ALA A 1 202 ? 1.152 -13.831 -13.786 1.00 92.56 202 ALA A C 1
ATOM 1443 O O . ALA A 1 202 ? 0.061 -13.267 -13.838 1.00 92.56 202 ALA A O 1
ATOM 1444 N N . GLY A 1 203 ? 1.310 -15.017 -13.188 1.00 94.69 203 GLY A N 1
ATOM 1445 C CA . GLY A 1 203 ? 0.226 -15.729 -12.507 1.00 94.69 203 GLY A CA 1
ATOM 1446 C C . GLY A 1 203 ? -0.323 -14.958 -11.304 1.00 94.69 203 GLY A C 1
ATOM 1447 O O . GLY A 1 203 ? -1.534 -14.774 -11.190 1.00 94.69 203 GLY A O 1
ATOM 1448 N N . VAL A 1 204 ? 0.559 -14.444 -10.440 1.00 93.56 204 VAL A N 1
ATOM 1449 C CA . VAL A 1 204 ? 0.178 -13.600 -9.294 1.00 93.56 204 VAL A CA 1
ATOM 1450 C C . VAL A 1 204 ? -0.493 -12.311 -9.767 1.00 93.56 204 VAL A C 1
ATOM 1452 O O . VAL A 1 204 ? -1.536 -11.936 -9.239 1.00 93.56 204 VAL A O 1
ATOM 1455 N N . TRP A 1 205 ? 0.055 -11.652 -10.790 1.00 94.94 205 TRP A N 1
ATOM 1456 C CA . TRP A 1 205 ? -0.548 -10.453 -11.370 1.00 94.94 205 TRP A CA 1
ATOM 1457 C C . TRP A 1 205 ? -1.950 -10.731 -11.927 1.00 94.94 205 TRP A C 1
ATOM 1459 O O . TRP A 1 205 ? -2.888 -9.997 -11.620 1.00 94.94 205 TRP A O 1
ATOM 1469 N N . GLY A 1 206 ? -2.123 -11.829 -12.670 1.00 93.88 206 GLY A N 1
ATOM 1470 C CA . GLY A 1 206 ? -3.422 -12.254 -13.189 1.00 93.88 206 GLY A CA 1
ATOM 1471 C C . GLY A 1 206 ? -4.439 -12.520 -12.078 1.00 93.88 206 GLY A C 1
ATOM 1472 O O . GLY A 1 206 ? -5.573 -12.052 -12.162 1.00 93.88 206 GLY A O 1
ATOM 1473 N N . LEU A 1 207 ? -4.025 -13.187 -10.995 1.00 94.19 207 LEU A N 1
ATOM 1474 C CA . LEU A 1 207 ? -4.866 -13.386 -9.812 1.00 94.19 207 LEU A CA 1
ATOM 1475 C C . LEU A 1 207 ? -5.308 -12.046 -9.207 1.00 94.19 207 LEU A C 1
ATOM 1477 O O . LEU A 1 207 ? -6.495 -11.856 -8.948 1.00 94.19 207 LEU A O 1
ATOM 1481 N N . ILE A 1 208 ? -4.380 -11.101 -9.025 1.00 92.38 208 ILE A N 1
ATOM 1482 C CA . ILE A 1 208 ? -4.676 -9.766 -8.485 1.00 92.38 208 ILE A CA 1
ATOM 1483 C C . ILE A 1 208 ? -5.671 -9.023 -9.388 1.00 92.38 208 ILE A C 1
ATOM 1485 O O . ILE A 1 208 ? -6.601 -8.401 -8.877 1.00 92.38 208 ILE A O 1
ATOM 1489 N N . VAL A 1 209 ? -5.514 -9.092 -10.713 1.00 93.12 209 VAL A N 1
ATOM 1490 C CA . VAL A 1 209 ? -6.442 -8.473 -11.677 1.00 93.12 209 VAL A CA 1
ATOM 1491 C C . VAL A 1 209 ? -7.840 -9.071 -11.552 1.00 93.12 209 VAL A C 1
ATOM 1493 O O . VAL A 1 209 ? -8.813 -8.325 -11.465 1.00 93.12 209 VAL A O 1
ATOM 1496 N N . VAL A 1 210 ? -7.951 -10.400 -11.495 1.00 93.38 210 VAL A N 1
ATOM 1497 C CA . VAL A 1 210 ? -9.241 -11.091 -11.361 1.00 93.38 210 VAL A CA 1
ATOM 1498 C C . VAL A 1 210 ? -9.918 -10.733 -10.039 1.00 93.38 210 VAL A C 1
ATOM 1500 O O . VAL A 1 210 ? -11.099 -10.390 -10.033 1.00 93.38 210 VAL A O 1
ATOM 1503 N N . MET A 1 211 ? -9.177 -10.755 -8.927 1.00 91.12 211 MET A N 1
ATOM 1504 C CA . MET A 1 211 ? -9.726 -10.402 -7.615 1.00 91.12 211 MET A CA 1
ATOM 1505 C C . MET A 1 211 ? -10.158 -8.935 -7.542 1.00 91.12 211 MET A C 1
ATOM 1507 O O . MET A 1 211 ? -11.226 -8.644 -7.010 1.00 91.12 211 MET A O 1
ATOM 1511 N N . ASN A 1 212 ? -9.387 -8.012 -8.123 1.00 91.06 212 ASN A N 1
ATOM 1512 C CA . ASN A 1 212 ? -9.786 -6.606 -8.204 1.00 91.06 212 ASN A CA 1
ATOM 1513 C C . ASN A 1 212 ? -11.005 -6.399 -9.104 1.00 91.06 212 ASN A C 1
ATOM 1515 O O . ASN A 1 212 ? -11.898 -5.635 -8.752 1.00 91.06 212 ASN A O 1
ATOM 1519 N N . GLY A 1 213 ? -11.081 -7.104 -10.235 1.00 87.00 213 GLY A N 1
ATOM 1520 C CA . GLY A 1 213 ? -12.260 -7.084 -11.098 1.00 87.00 213 GLY A CA 1
ATOM 1521 C C . GLY A 1 213 ? -13.513 -7.543 -10.352 1.00 87.00 213 GLY A C 1
ATOM 1522 O O . GLY A 1 213 ? -14.538 -6.865 -10.394 1.00 87.00 213 GLY A O 1
ATOM 1523 N N . ALA A 1 214 ? -13.415 -8.643 -9.600 1.00 87.50 214 ALA A N 1
ATOM 1524 C CA . ALA A 1 214 ? -14.503 -9.124 -8.752 1.00 87.50 214 ALA A CA 1
ATOM 1525 C C . ALA A 1 214 ? -14.894 -8.099 -7.675 1.00 87.50 214 ALA A C 1
ATOM 1527 O O . ALA A 1 214 ? -16.081 -7.852 -7.479 1.00 87.50 214 ALA A O 1
ATOM 1528 N N . LEU A 1 215 ? -13.916 -7.461 -7.024 1.00 85.38 215 LEU A N 1
ATOM 1529 C CA . LEU A 1 215 ? -14.152 -6.420 -6.022 1.00 85.38 215 LEU A CA 1
ATOM 1530 C C . LEU A 1 215 ? -14.919 -5.225 -6.605 1.00 85.38 215 LEU A C 1
ATOM 1532 O O . LEU A 1 215 ? -15.903 -4.789 -6.016 1.00 85.38 215 LEU A O 1
ATOM 1536 N N . ILE A 1 216 ? -14.521 -4.731 -7.782 1.00 83.50 216 ILE A N 1
ATOM 1537 C CA . ILE A 1 216 ? -15.207 -3.621 -8.462 1.00 83.50 216 ILE A CA 1
ATOM 1538 C C . ILE A 1 216 ? -16.650 -4.008 -8.794 1.00 83.50 216 ILE A C 1
ATOM 1540 O O . ILE A 1 216 ? -17.563 -3.217 -8.572 1.00 83.50 216 ILE A O 1
ATOM 1544 N N . VAL A 1 217 ? -16.869 -5.227 -9.298 1.00 85.19 217 VAL A N 1
ATOM 1545 C CA . VAL A 1 217 ? -18.214 -5.728 -9.614 1.00 85.19 217 VAL A CA 1
ATOM 1546 C C . VAL A 1 217 ? -19.073 -5.838 -8.354 1.00 85.19 217 VAL A C 1
ATOM 1548 O O . VAL A 1 217 ? -20.229 -5.426 -8.374 1.00 85.19 217 VAL A O 1
ATOM 1551 N N . LEU A 1 218 ? -18.529 -6.345 -7.247 1.00 83.62 218 LEU A N 1
ATOM 1552 C CA . LEU A 1 218 ? -19.251 -6.455 -5.975 1.00 83.62 218 LEU A CA 1
ATOM 1553 C C . LEU A 1 218 ? -19.635 -5.082 -5.411 1.00 83.62 218 LEU A C 1
ATOM 1555 O O . LEU A 1 218 ? -20.788 -4.883 -5.026 1.00 83.62 218 LEU A O 1
ATOM 1559 N N . VAL A 1 219 ? -18.706 -4.123 -5.454 1.00 79.06 219 VAL A N 1
ATOM 1560 C CA . VAL A 1 219 ? -18.953 -2.728 -5.062 1.00 79.06 219 VAL A CA 1
ATOM 1561 C C . VAL A 1 219 ? -20.011 -2.086 -5.964 1.00 79.06 219 VAL A C 1
ATOM 1563 O O . VAL A 1 219 ? -20.933 -1.448 -5.464 1.00 79.06 219 VAL A O 1
ATOM 1566 N N . ALA A 1 220 ? -19.937 -2.296 -7.282 1.00 77.00 220 ALA A N 1
ATOM 1567 C CA . ALA A 1 220 ? -20.914 -1.770 -8.238 1.00 77.00 220 ALA A CA 1
ATOM 1568 C C . ALA A 1 220 ? -22.317 -2.378 -8.061 1.00 77.00 220 ALA A C 1
ATOM 1570 O O . ALA A 1 220 ? -23.315 -1.718 -8.341 1.00 77.00 220 ALA A O 1
ATOM 1571 N N . LEU A 1 221 ? -22.403 -3.622 -7.581 1.00 80.81 221 LEU A N 1
ATOM 1572 C CA . LEU A 1 221 ? -23.660 -4.311 -7.276 1.00 80.81 221 LEU A CA 1
ATOM 1573 C C . LEU A 1 221 ? -24.225 -3.971 -5.884 1.00 80.81 221 LEU A C 1
ATOM 1575 O O . LEU A 1 221 ? -25.279 -4.497 -5.528 1.00 80.81 221 LEU A O 1
ATOM 1579 N N . GLY A 1 222 ? -23.550 -3.126 -5.095 1.00 69.00 222 GLY A N 1
ATOM 1580 C CA . GLY A 1 222 ? -24.003 -2.716 -3.761 1.00 69.00 222 GLY A CA 1
ATOM 1581 C C . GLY A 1 222 ? -24.049 -3.852 -2.735 1.00 69.00 222 GLY A C 1
ATOM 1582 O O . GLY A 1 222 ? -24.764 -3.752 -1.740 1.00 69.00 222 GLY A O 1
ATOM 1583 N N . LYS A 1 223 ? -23.326 -4.953 -2.979 1.00 58.22 223 LYS A N 1
ATOM 1584 C CA . LYS A 1 223 ? -23.171 -6.045 -2.013 1.00 58.22 223 LYS A CA 1
ATOM 1585 C C . LYS A 1 223 ? -21.924 -5.768 -1.173 1.00 58.22 223 LYS A C 1
ATOM 1587 O O . LYS A 1 223 ? -20.812 -5.991 -1.649 1.00 58.22 223 LYS A O 1
ATOM 1592 N N . HIS A 1 224 ? -22.143 -5.244 0.033 1.00 51.81 224 HIS A N 1
ATOM 1593 C CA . HIS A 1 224 ? -21.140 -5.111 1.093 1.00 51.81 224 HIS A CA 1
ATOM 1594 C C . HIS A 1 224 ? -21.143 -6.357 1.979 1.00 51.81 224 HIS A C 1
ATOM 1596 O O . HIS A 1 224 ? -22.254 -6.873 2.246 1.00 51.81 224 HIS A O 1
#

pLDDT: mean 79.54, std 16.65, range [30.66, 94.94]

Organism: NCBI:txid331657

Secondary structure (DSSP, 8-state):
-HHHHHHHHHIIIIIIHHHHHHHHHHHHHHHTTSGGGG---HHHHHHHHHHHT-HHHHHHHHHHHHHHHHHHHHHHHHHHHHHHHHHS-----HHHHHHHHHHHHHHHHHHHHHHT-HHHHHHHHHHHHHHHHHHHHHHHHHHHHHHT-TTTSEEE-TTS---TTTTSGGGS--------S----S-EEE-PPPHHHHHHHHHHHHHHHHHHHHHHHHHHTT--

Radius of gyration: 24.59 Å; chains: 1; bounding box: 62×42×70 Å

Foldseek 3Di:
DVVVVVVVVCCCVPPVCVVVVVLVVLLCVQLVPDPCVVQSFPVVSLVSLCPVPHVVRSVVSVVVVVVVVVVVLVVVLVVVQCCCCVPVVDDDPSVVSSVVVCCVVVVVLVVQCVPPNRVSNSVVVVVVVLVVLVVVLVVVPVVLVQLQDQVRQKAQDPPPDPPVVPVVPPPPPPDDDPDDDDDPDRRIDRNHDDPVVSVVSVVVSVVSVVVSVVVVVCVVVVPD

Sequence (224 aa):
MSYSIAELAISLFTFALFVNSAILIVAGASLSATPAAQSADLFAIHELLSQMLAPAAGTIFALALLLSGTSAGIVCTIAGQMVSEGQLSWSVAPWVRRLVTRSISITPSIIIAGAVGADGLSAALQASQVALSIILPVTSAPLLYFTCRNKYMTVRDADADPDPDTDIAATEAEGDGDGDGAAVHAGGVKMRNSWPVAVLAAGVWGLIVVMNGALIVLVALGKH

InterPro domains:
  IPR001046 NRAMP family [PF01566] (3-153)
  IPR001046 NRAMP family [PR00447] (69-88)
  IPR001046 NRAMP family [PR00447] (97-114)
  IPR001046 NRAMP family [PR00447] (129-148)
  IPR001046 NRAMP family [PTHR11706] (1-222)